Protein AF-A0A834FJD5-F1 (afdb_monomer)

InterPro domains:
  IPR000542 Acyltransferase ChoActase/COT/CPT [PTHR22589] (1-197)
  IPR023213 Chloramphenicol acetyltransferase-like domain superfamily [G3DSA:3.30.559.10] (1-201)
  IPR039551 Choline/Carnitine o-acyltransferase, domain 1 and 2 [PF00755] (1-155)

Secondary structure (DSSP, 8-state):
--TTSTT----------HHHHHHHHHHH-TT--HHHHHHHHHHHHHHHHHHHHHHHTT--SHHHHHHHHHHHHHTT---HHHHHHHHS--SEEEEEPP-S-TTTS-TTT-GGG---------SSTT-EEEEEEEETTTEEEEEEEE-TT-TTS-SS----EEEEEETTB-----S--HHHHHHHHHHHHHHHHHHHHHTTTTTS--------------

Organism: Oryzias melastigma (NCBI:txid30732)

Foldseek 3Di:
DQVVDDVDDFADQDLPDPLVVVLVVLLVDPPRDLVNNLVSVVVSVVVSVVSVVCRNNVNGCPVVLVVVVVVCVVVVHDDPVSVVVVVDACQEAEDEDEDPCLVVDDCVVCVVVDDLDDWDEGPDLNHKTWYWYDHPPFWIKIWIYHDCPHPNQFPDDDDTDTWIDGNPDGDDDDDHGSSVVVVVVVVVVVVSNVVSVVVVVVVPPPPPPPPPDDDDDD

Sequence (218 aa):
MTRMFRDGRTETVRSCTSEAVAFVRAMEDVSATNAQRLSLFQKAAEKHQNMYRLAMTGSGIDRHLFCLYIVSKYLSADSPFLNKVLSEPWRLSTSQTPQQQLNLVDINKFPKYVGAGGGFGPVADDGYGVSYIIVGENLITFHISSKFSSPNTVRVQTTLHFQTLFFNYLSTLCDLQDSYRFGQNIQKAMIDIQTLFRLDQDKKTPEYLHLQNGKKHI

pLDDT: mean 79.41, std 22.39, range [27.88, 98.69]

Nearest PDB structures (foldseek):
  1xmd-assembly1_A  TM=8.559E-01  e=2.658E-07  Mus musculus
  1xl8-assembly1_A  TM=8.615E-01  e=2.502E-07  Mus musculus
  1xmd-assembly2_B  TM=8.737E-01  e=4.053E-07  Mus musculus
  1xmc-assembly2_B  TM=8.615E-01  e=1.437E-06  Mus musculus
  1xl7-assembly2_B  TM=8.602E-01  e=1.353E-06  Mus musculus

Mean predicted aligned error: 10.52 Å

Radius of gyration: 22.16 Å; Cα contacts (8 Å, |Δi|>4): 275; chains: 1; bounding box: 48×43×83 Å

Structure (mmCIF, N/CA/C/O backbone):
data_AF-A0A834FJD5-F1
#
_entry.id   AF-A0A834FJD5-F1
#
loop_
_atom_site.group_PDB
_atom_site.id
_atom_site.type_symbol
_atom_site.label_atom_id
_atom_site.label_alt_id
_atom_site.label_comp_id
_atom_site.label_asym_id
_atom_site.label_entity_id
_atom_site.label_seq_id
_atom_site.pdbx_PDB_ins_code
_atom_site.Cartn_x
_atom_site.Cartn_y
_atom_site.Cartn_z
_atom_site.occupancy
_atom_site.B_iso_or_equiv
_atom_site.auth_seq_id
_atom_site.auth_comp_id
_atom_site.auth_asym_id
_atom_site.auth_atom_id
_atom_site.pdbx_PDB_model_num
ATOM 1 N N . MET A 1 1 ? 5.019 -10.932 1.102 1.00 87.12 1 MET A N 1
ATOM 2 C CA . MET A 1 1 ? 6.334 -11.555 0.791 1.00 87.12 1 MET A CA 1
ATOM 3 C C . MET A 1 1 ? 6.127 -12.641 -0.254 1.00 87.12 1 MET A C 1
ATOM 5 O O . MET A 1 1 ? 5.092 -13.285 -0.200 1.00 87.12 1 MET A O 1
ATOM 9 N N . THR A 1 2 ? 7.084 -12.878 -1.154 1.00 94.75 2 THR A N 1
ATOM 10 C CA . THR A 1 2 ? 6.987 -13.903 -2.221 1.00 94.75 2 THR A CA 1
ATOM 11 C C . THR A 1 2 ? 7.763 -15.185 -1.892 1.00 94.75 2 THR A C 1
ATOM 13 O O . THR A 1 2 ? 8.212 -15.902 -2.777 1.00 94.75 2 THR A O 1
ATOM 16 N N . ARG A 1 3 ? 7.918 -15.510 -0.601 1.00 93.19 3 ARG A N 1
ATOM 17 C CA . ARG A 1 3 ? 8.730 -16.646 -0.114 1.00 93.19 3 ARG A CA 1
ATOM 18 C C . ARG A 1 3 ? 8.174 -18.041 -0.449 1.00 93.19 3 ARG A C 1
ATOM 20 O O . ARG A 1 3 ? 8.790 -19.028 -0.070 1.00 93.19 3 ARG A O 1
ATOM 27 N N . MET A 1 4 ? 7.035 -18.127 -1.140 1.00 93.44 4 MET A N 1
ATOM 28 C CA . MET A 1 4 ? 6.552 -19.381 -1.737 1.00 93.44 4 MET A CA 1
ATOM 29 C C . MET A 1 4 ? 7.386 -19.802 -2.955 1.00 93.44 4 MET A C 1
ATOM 31 O O . MET A 1 4 ? 7.366 -20.968 -3.335 1.00 93.44 4 MET A O 1
ATOM 35 N N . PHE A 1 5 ? 8.140 -18.873 -3.548 1.00 96.62 5 PHE A N 1
ATOM 36 C CA . PHE A 1 5 ? 9.056 -19.141 -4.650 1.00 96.62 5 PHE A CA 1
ATOM 37 C C . PHE A 1 5 ? 10.494 -19.261 -4.145 1.00 96.62 5 PHE A C 1
ATOM 39 O O . PHE A 1 5 ? 10.889 -18.584 -3.189 1.00 96.62 5 PHE A O 1
ATOM 46 N N . ARG A 1 6 ? 11.296 -20.092 -4.822 1.00 97.06 6 ARG A N 1
ATOM 47 C CA . ARG A 1 6 ? 12.742 -20.185 -4.587 1.00 97.06 6 ARG A CA 1
ATOM 48 C C . ARG A 1 6 ? 13.374 -18.801 -4.760 1.00 97.06 6 ARG A C 1
ATOM 50 O O . ARG A 1 6 ? 13.096 -18.119 -5.740 1.00 97.06 6 ARG A O 1
ATOM 57 N N . ASP A 1 7 ? 14.168 -18.386 -3.776 1.00 95.88 7 ASP A N 1
ATOM 58 C CA . ASP A 1 7 ? 14.820 -17.068 -3.707 1.00 95.88 7 ASP A CA 1
ATOM 59 C C . ASP A 1 7 ? 13.854 -15.861 -3.739 1.00 95.88 7 ASP A C 1
ATOM 61 O O . ASP A 1 7 ? 14.262 -14.708 -3.902 1.00 95.88 7 ASP A O 1
ATOM 65 N N . GLY A 1 8 ? 12.557 -16.101 -3.511 1.00 95.50 8 GLY A N 1
ATOM 66 C CA . GLY A 1 8 ? 11.528 -15.072 -3.479 1.00 95.50 8 GLY A CA 1
ATOM 67 C C . GLY A 1 8 ? 11.728 -14.074 -2.336 1.00 95.50 8 GLY A C 1
ATOM 68 O O . GLY A 1 8 ? 11.883 -14.440 -1.168 1.00 95.50 8 GLY A O 1
ATOM 69 N N . ARG A 1 9 ? 11.692 -12.780 -2.672 1.00 95.62 9 ARG A N 1
ATOM 70 C CA . ARG A 1 9 ? 11.807 -11.661 -1.725 1.00 95.62 9 ARG A CA 1
ATOM 71 C C . ARG A 1 9 ? 10.452 -10.976 -1.533 1.00 95.62 9 ARG A C 1
ATOM 73 O O . ARG A 1 9 ? 9.654 -11.367 -0.674 1.00 95.62 9 ARG A O 1
ATOM 80 N N . THR A 1 10 ? 10.189 -9.931 -2.311 1.00 96.12 10 THR A N 1
ATOM 81 C CA . THR A 1 10 ? 9.030 -9.051 -2.138 1.00 96.12 10 THR A CA 1
ATOM 82 C C . THR A 1 10 ? 8.366 -8.718 -3.467 1.00 96.12 10 THR A C 1
ATOM 84 O O . THR A 1 10 ? 9.014 -8.692 -4.510 1.00 96.12 10 THR A O 1
ATOM 87 N N . GLU A 1 11 ? 7.077 -8.412 -3.382 1.00 97.56 11 GLU A N 1
ATOM 88 C CA . GLU A 1 11 ? 6.263 -7.769 -4.412 1.00 97.56 11 GLU A CA 1
ATOM 89 C C . GLU A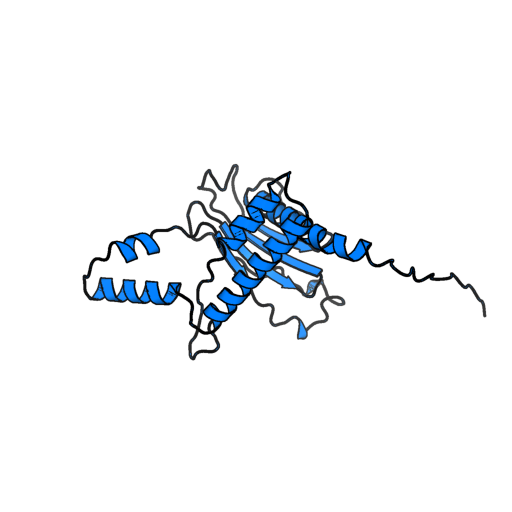 1 11 ? 5.554 -6.575 -3.749 1.00 97.56 11 GLU A C 1
ATOM 91 O O . GLU A 1 11 ? 5.407 -6.553 -2.521 1.00 97.56 11 GLU A O 1
ATOM 96 N N . THR A 1 12 ? 5.172 -5.568 -4.529 1.00 96.69 12 THR A N 1
ATOM 97 C CA . THR A 1 12 ? 4.464 -4.376 -4.062 1.00 96.69 12 THR A CA 1
ATOM 98 C C . THR A 1 12 ? 2.957 -4.619 -4.021 1.00 96.69 12 THR A C 1
ATOM 100 O O . THR A 1 12 ? 2.370 -5.175 -4.946 1.00 96.69 12 THR A O 1
ATOM 103 N N . VAL A 1 13 ? 2.313 -4.141 -2.956 1.00 97.25 13 VAL A N 1
ATOM 104 C CA . VAL A 1 13 ? 0.852 -4.028 -2.868 1.00 97.25 13 VAL A CA 1
ATOM 105 C C . VAL A 1 13 ? 0.500 -2.546 -2.898 1.00 97.25 13 VAL A C 1
ATOM 107 O O . VAL A 1 13 ? 0.914 -1.785 -2.026 1.00 97.25 13 VAL A O 1
ATOM 110 N N . ARG A 1 14 ? -0.259 -2.119 -3.911 1.00 95.94 14 ARG A N 1
ATOM 111 C CA . ARG A 1 14 ? -0.682 -0.722 -4.074 1.00 95.94 14 ARG A CA 1
ATOM 112 C C . ARG A 1 14 ? -1.959 -0.465 -3.273 1.00 95.94 14 ARG A C 1
ATOM 114 O O . ARG A 1 14 ? -3.060 -0.642 -3.779 1.00 95.94 14 ARG A O 1
ATOM 121 N N . SER A 1 15 ? -1.810 -0.064 -2.011 1.00 95.88 15 SER A N 1
ATOM 122 C CA . SER A 1 15 ? -2.930 0.084 -1.064 1.00 95.88 15 SER A CA 1
ATOM 123 C C . SER A 1 15 ? -3.961 1.155 -1.442 1.00 95.88 15 SER A C 1
ATOM 125 O O . SER A 1 15 ? -5.105 1.067 -1.007 1.00 95.88 15 SER A O 1
ATOM 127 N N . CYS A 1 16 ? -3.579 2.158 -2.238 1.00 95.94 16 CYS A N 1
ATOM 128 C CA . CYS A 1 16 ? -4.478 3.223 -2.687 1.00 95.94 16 CYS A CA 1
ATOM 129 C C . CYS A 1 16 ? -5.321 2.751 -3.884 1.00 95.94 16 CYS A C 1
ATOM 131 O O . CYS A 1 16 ? -4.974 2.994 -5.039 1.00 95.94 16 CYS A O 1
ATOM 133 N N . THR A 1 17 ? -6.404 2.025 -3.606 1.00 97.94 17 THR A N 1
ATOM 134 C CA . THR A 1 17 ? -7.363 1.563 -4.621 1.00 97.94 17 THR A CA 1
ATOM 135 C C . THR A 1 17 ? -8.586 2.468 -4.706 1.00 97.94 17 THR A C 1
ATOM 137 O O . THR A 1 17 ? -8.870 3.244 -3.795 1.00 97.94 17 THR A O 1
ATOM 140 N N . SER A 1 18 ? -9.367 2.320 -5.777 1.00 98.50 18 SER A N 1
ATOM 141 C CA . SER A 1 18 ? -10.690 2.942 -5.911 1.00 98.50 18 SER A CA 1
ATOM 142 C C . SER A 1 18 ? -11.607 2.654 -4.719 1.00 98.50 18 SER A C 1
ATOM 144 O O . SER A 1 18 ? -12.317 3.541 -4.258 1.00 98.50 18 SER A O 1
ATOM 146 N N . GLU A 1 19 ? -11.569 1.431 -4.197 1.00 98.69 19 GLU A N 1
ATOM 147 C CA . GLU A 1 19 ? -12.369 0.974 -3.065 1.00 98.69 19 GLU A CA 1
ATOM 148 C C . GLU A 1 19 ? -11.912 1.646 -1.764 1.00 98.69 19 GLU A C 1
ATOM 150 O O . GLU A 1 19 ? -12.747 2.130 -1.003 1.00 98.69 19 GLU A O 1
ATOM 155 N N . ALA A 1 20 ? -10.595 1.754 -1.542 1.00 98.00 20 ALA A N 1
ATOM 156 C CA . ALA A 1 20 ? -10.044 2.488 -0.405 1.00 98.00 20 ALA A CA 1
ATOM 157 C C . ALA A 1 20 ? -10.414 3.980 -0.467 1.00 98.00 20 ALA A C 1
ATOM 159 O O . ALA A 1 20 ? -10.845 4.548 0.533 1.00 98.00 20 ALA A O 1
ATOM 160 N N . VAL A 1 21 ? -10.321 4.603 -1.647 1.00 98.12 21 VAL A N 1
ATOM 161 C CA . VAL A 1 21 ? -10.718 6.006 -1.853 1.00 98.12 21 VAL A CA 1
ATOM 162 C C . VAL A 1 21 ? -12.216 6.204 -1.615 1.00 98.12 21 VAL A C 1
ATOM 164 O O . VAL A 1 21 ? -12.603 7.173 -0.968 1.00 98.12 21 VAL A O 1
ATOM 167 N N . ALA A 1 22 ? -13.065 5.297 -2.105 1.00 98.44 22 ALA A N 1
ATOM 168 C CA . ALA A 1 22 ? -14.507 5.362 -1.881 1.00 98.44 22 ALA A CA 1
ATOM 169 C C . ALA A 1 22 ? -14.856 5.267 -0.388 1.00 98.44 22 ALA A C 1
ATOM 171 O O . ALA A 1 22 ? -15.679 6.042 0.096 1.00 98.44 22 ALA A O 1
ATOM 172 N N . PHE A 1 23 ? -14.196 4.368 0.346 1.00 98.38 23 PHE A N 1
ATOM 173 C CA . PHE A 1 23 ? -14.342 4.266 1.796 1.00 98.38 23 PHE A CA 1
ATOM 174 C C . PHE A 1 23 ? -13.919 5.557 2.511 1.00 98.38 23 PHE A C 1
ATOM 176 O O . PHE A 1 23 ? -14.707 6.102 3.281 1.00 98.38 23 PHE A O 1
ATOM 183 N N . VAL A 1 24 ? -12.722 6.083 2.227 1.00 96.56 24 VAL A N 1
ATOM 184 C CA . VAL A 1 24 ? -12.221 7.313 2.869 1.00 96.56 24 VAL A CA 1
ATOM 185 C C . VAL A 1 24 ? -13.152 8.496 2.598 1.00 96.56 24 VAL A C 1
ATOM 187 O O . VAL A 1 24 ? -13.516 9.207 3.528 1.00 96.56 24 VAL A O 1
ATOM 190 N N . ARG A 1 25 ? -13.630 8.659 1.359 1.00 97.19 25 ARG A N 1
ATOM 191 C CA . ARG A 1 25 ? -14.598 9.716 1.020 1.00 97.19 25 ARG A CA 1
ATOM 192 C C . ARG A 1 25 ? -15.909 9.581 1.796 1.00 97.19 25 ARG A C 1
ATOM 194 O O . ARG A 1 25 ? -16.444 10.582 2.249 1.00 97.19 25 ARG A O 1
ATOM 201 N N . ALA A 1 26 ? -16.411 8.361 1.992 1.00 97.56 26 ALA A N 1
ATOM 202 C CA . ALA A 1 26 ? -17.620 8.135 2.784 1.00 97.56 26 ALA A CA 1
ATOM 203 C C . ALA A 1 26 ? -17.422 8.398 4.288 1.00 97.56 26 ALA A C 1
ATOM 205 O O . ALA A 1 26 ? -18.382 8.726 4.985 1.00 97.56 26 ALA A O 1
ATOM 206 N N . MET A 1 27 ? -16.198 8.261 4.806 1.00 94.44 27 MET A N 1
ATOM 207 C CA . MET A 1 27 ? -15.874 8.649 6.184 1.00 94.44 27 MET A CA 1
ATOM 208 C C . MET A 1 27 ? -15.898 10.171 6.379 1.00 94.44 27 MET A C 1
ATOM 210 O O . MET A 1 27 ? -16.232 10.631 7.467 1.00 94.44 27 MET A O 1
ATOM 214 N N . GLU A 1 28 ? -15.582 10.942 5.336 1.00 93.62 28 GLU A N 1
ATOM 215 C CA . GLU A 1 28 ? -15.620 12.414 5.352 1.00 93.62 28 GLU A CA 1
ATOM 216 C C . GLU A 1 28 ? -17.006 12.990 5.012 1.00 93.62 28 GLU A C 1
ATOM 218 O O . GLU A 1 28 ? -17.308 14.135 5.347 1.00 93.62 28 GLU A O 1
ATOM 223 N N . ASP A 1 29 ? -17.867 12.202 4.369 1.00 95.06 29 ASP A N 1
ATOM 224 C CA . ASP A 1 29 ? -19.221 12.605 4.004 1.00 95.06 29 ASP A CA 1
ATOM 225 C C . ASP A 1 29 ? -20.162 12.569 5.217 1.00 95.06 29 ASP A C 1
ATOM 227 O O . ASP A 1 29 ? -20.486 11.507 5.756 1.00 95.06 29 ASP A O 1
ATOM 231 N N . VAL A 1 30 ? -20.644 13.745 5.627 1.00 94.88 30 VAL A N 1
ATOM 232 C CA . VAL A 1 30 ? -21.599 13.913 6.735 1.00 94.88 30 VAL A CA 1
ATOM 233 C C . VAL A 1 30 ? -22.963 13.274 6.464 1.00 94.88 30 VAL A C 1
ATOM 235 O O . VAL A 1 30 ? -23.680 12.962 7.412 1.00 94.88 30 VAL A O 1
ATOM 238 N N . SER A 1 31 ? -23.323 13.065 5.196 1.00 96.69 31 SER A N 1
ATOM 239 C CA . SER A 1 31 ? -24.584 12.439 4.790 1.00 96.69 31 SER A CA 1
ATOM 240 C C . SER A 1 31 ? -24.511 10.908 4.742 1.00 96.69 31 SER A C 1
ATOM 242 O O . SER A 1 31 ? -25.547 10.240 4.742 1.00 96.69 31 SER A O 1
ATOM 244 N N . ALA A 1 32 ? -23.302 10.336 4.744 1.00 96.06 32 ALA A N 1
ATOM 245 C CA . ALA A 1 32 ? -23.109 8.896 4.699 1.00 96.06 32 ALA A CA 1
ATOM 246 C C . ALA A 1 32 ? -23.466 8.237 6.039 1.00 96.06 32 ALA A C 1
ATOM 248 O O . ALA A 1 32 ? -22.983 8.607 7.111 1.00 96.06 32 ALA A O 1
ATOM 249 N N . THR A 1 33 ? -24.285 7.191 5.971 1.00 95.81 33 THR A N 1
ATOM 250 C CA . THR A 1 33 ? -24.644 6.383 7.142 1.00 95.81 33 THR A CA 1
ATOM 251 C C . THR A 1 33 ? -23.492 5.470 7.566 1.00 95.81 33 THR A C 1
ATOM 253 O O . THR A 1 33 ? -22.679 5.035 6.747 1.00 95.81 33 THR A O 1
ATOM 256 N N . ASN A 1 34 ? -23.457 5.079 8.843 1.00 94.94 34 ASN A N 1
ATOM 257 C CA . ASN A 1 34 ? -22.449 4.128 9.331 1.00 94.94 34 ASN A CA 1
ATOM 258 C C . ASN A 1 34 ? -22.548 2.756 8.645 1.00 94.94 34 ASN A C 1
ATOM 260 O O . ASN A 1 34 ? -21.520 2.133 8.397 1.00 94.94 34 ASN A O 1
ATOM 264 N N . ALA A 1 35 ? -23.750 2.323 8.250 1.00 95.25 35 ALA A N 1
ATOM 265 C CA . ALA A 1 35 ? -23.937 1.098 7.470 1.00 95.25 35 ALA A CA 1
ATOM 266 C C . ALA A 1 35 ? -23.273 1.188 6.082 1.00 95.25 35 ALA A C 1
ATOM 268 O O . ALA A 1 35 ? -22.604 0.250 5.648 1.00 95.25 35 ALA A O 1
ATOM 269 N N . GLN A 1 36 ? -23.401 2.332 5.399 1.00 96.88 36 GLN A N 1
ATOM 270 C CA . GLN A 1 36 ? -22.713 2.572 4.125 1.00 96.88 36 GLN A CA 1
ATOM 271 C C . GLN A 1 36 ? -21.192 2.617 4.307 1.00 96.88 36 GLN A C 1
ATOM 273 O O . GLN A 1 36 ? -20.473 1.964 3.550 1.00 96.88 36 GLN A O 1
ATOM 278 N N . ARG A 1 37 ? -20.699 3.330 5.330 1.00 97.69 37 ARG A N 1
ATOM 279 C CA . ARG A 1 37 ? -19.264 3.396 5.663 1.00 97.69 37 ARG A CA 1
ATOM 280 C C . ARG A 1 37 ? -18.685 2.009 5.939 1.00 97.69 37 ARG A C 1
ATOM 282 O O . ARG A 1 37 ? -17.651 1.665 5.372 1.00 97.69 37 ARG A O 1
ATOM 289 N N . LEU A 1 38 ? -19.378 1.189 6.732 1.00 97.00 38 LEU A N 1
ATOM 290 C CA . LEU A 1 38 ? -18.972 -0.183 7.041 1.00 97.00 38 LEU A CA 1
ATOM 291 C C . LEU A 1 38 ? -18.947 -1.071 5.789 1.00 97.00 38 LEU A C 1
ATOM 293 O O . LEU A 1 38 ? -17.975 -1.790 5.563 1.00 97.00 38 LEU A O 1
ATOM 297 N N . SER A 1 39 ? -19.974 -0.987 4.939 1.00 97.81 39 SER A N 1
ATOM 298 C CA . SER A 1 39 ? -20.015 -1.744 3.682 1.00 97.81 39 SER A CA 1
ATOM 299 C C . SER A 1 39 ? -18.854 -1.376 2.750 1.00 97.81 39 SER A C 1
ATOM 301 O O . SER A 1 39 ? -18.229 -2.247 2.143 1.00 97.81 39 SER A O 1
ATOM 303 N N . LEU A 1 40 ? -18.523 -0.085 2.648 1.00 98.44 40 LEU A N 1
ATOM 304 C CA . LEU A 1 40 ? -17.386 0.380 1.852 1.00 98.44 40 LEU A CA 1
ATOM 305 C C . LEU A 1 40 ? -16.045 -0.037 2.464 1.00 98.44 40 LEU A C 1
ATOM 307 O O . LEU A 1 40 ? -15.148 -0.442 1.723 1.00 98.44 40 LEU A O 1
ATOM 311 N N . PHE A 1 41 ? -15.922 -0.008 3.794 1.00 98.00 41 PHE A N 1
ATOM 312 C CA . PHE A 1 41 ? -14.745 -0.514 4.499 1.00 98.00 41 PHE A CA 1
ATOM 313 C C . PHE A 1 41 ? -14.494 -1.993 4.183 1.00 98.00 41 PHE A C 1
ATOM 315 O O . PHE A 1 41 ? -13.377 -2.360 3.823 1.00 98.00 41 PHE A O 1
ATOM 322 N N . GLN A 1 42 ? -15.531 -2.834 4.256 1.00 97.88 42 GLN A N 1
ATOM 323 C CA . GLN A 1 42 ? -15.432 -4.264 3.943 1.00 97.88 42 GLN A CA 1
ATOM 324 C C . GLN A 1 42 ? -14.940 -4.491 2.509 1.00 97.88 42 GLN A C 1
ATOM 326 O O . GLN A 1 42 ? -13.975 -5.224 2.307 1.00 97.88 42 GLN A O 1
ATOM 331 N N . LYS A 1 43 ? -15.503 -3.776 1.524 1.00 98.56 43 LYS A N 1
ATOM 332 C CA . LYS A 1 43 ? -15.050 -3.845 0.122 1.00 98.56 43 LYS A CA 1
ATOM 333 C C . LYS A 1 43 ? -13.585 -3.431 -0.043 1.00 98.56 43 LYS A C 1
ATOM 335 O O . LYS A 1 43 ? -12.832 -4.086 -0.765 1.00 98.56 43 LYS A O 1
ATOM 340 N N . ALA A 1 44 ? -13.161 -2.357 0.626 1.00 98.56 44 ALA A N 1
ATOM 341 C CA . ALA A 1 44 ? -11.772 -1.906 0.598 1.00 98.56 44 ALA A CA 1
ATOM 342 C C . ALA A 1 44 ? -10.821 -2.945 1.223 1.00 98.56 44 ALA A C 1
ATOM 344 O O . ALA A 1 44 ? -9.773 -3.252 0.646 1.00 98.56 44 ALA A O 1
ATOM 345 N N . ALA A 1 45 ? -11.203 -3.530 2.360 1.00 98.00 45 ALA A N 1
ATOM 346 C CA . ALA A 1 45 ? -10.434 -4.562 3.048 1.00 98.00 45 ALA A CA 1
ATOM 347 C C . ALA A 1 45 ? -10.327 -5.853 2.218 1.00 98.00 45 ALA A C 1
ATOM 349 O O . ALA A 1 45 ? -9.229 -6.389 2.054 1.00 98.00 45 ALA A O 1
ATOM 350 N N . GLU A 1 46 ? -11.430 -6.321 1.632 1.00 98.44 46 GLU A N 1
ATOM 351 C CA . GLU A 1 46 ? -11.461 -7.483 0.736 1.00 98.44 46 GLU A CA 1
ATOM 352 C C . GLU A 1 46 ? -10.558 -7.276 -0.482 1.00 98.44 46 GLU A C 1
ATOM 354 O O . GLU A 1 46 ? -9.745 -8.146 -0.816 1.00 98.44 46 GLU A O 1
ATOM 359 N N . LYS A 1 47 ? -10.632 -6.095 -1.111 1.00 98.50 47 LYS A N 1
ATOM 360 C CA . LYS A 1 47 ? -9.755 -5.730 -2.226 1.00 98.50 47 LYS A CA 1
ATOM 361 C C . LYS A 1 47 ? -8.285 -5.776 -1.816 1.00 98.50 47 LYS A C 1
ATOM 363 O O . LYS A 1 47 ? -7.475 -6.365 -2.535 1.00 98.50 47 LYS A O 1
ATOM 368 N N . HIS A 1 48 ? -7.940 -5.185 -0.672 1.00 98.19 48 HIS A N 1
ATOM 369 C CA . HIS A 1 48 ? -6.572 -5.183 -0.159 1.00 98.19 48 HIS A CA 1
ATOM 370 C C . HIS A 1 48 ? -6.065 -6.606 0.116 1.00 98.19 48 HIS A C 1
ATOM 372 O O . HIS A 1 48 ? -4.978 -6.967 -0.336 1.00 98.19 48 HIS A O 1
ATOM 378 N N . GLN A 1 49 ? -6.869 -7.446 0.777 1.00 97.75 49 GLN A N 1
ATOM 379 C CA . GLN A 1 49 ? -6.518 -8.846 1.024 1.00 97.75 49 GLN A CA 1
ATOM 380 C C . GLN A 1 49 ? -6.325 -9.633 -0.275 1.00 97.75 49 GLN A C 1
ATOM 382 O O . GLN A 1 49 ? -5.379 -10.412 -0.383 1.00 97.75 49 GLN A O 1
ATOM 387 N N . ASN A 1 50 ? -7.192 -9.436 -1.271 1.00 97.88 50 ASN A N 1
ATOM 388 C CA . ASN A 1 50 ? -7.050 -10.098 -2.563 1.00 97.88 50 ASN A CA 1
ATOM 389 C C . ASN A 1 50 ? -5.738 -9.700 -3.257 1.00 97.88 50 ASN A C 1
ATOM 391 O O . ASN A 1 50 ? -4.971 -10.567 -3.668 1.00 97.88 50 ASN A O 1
ATOM 395 N N . MET A 1 51 ? -5.426 -8.401 -3.319 1.00 98.19 51 MET A N 1
ATOM 396 C CA . MET A 1 51 ? -4.154 -7.931 -3.881 1.00 98.19 51 MET A CA 1
ATOM 397 C C . MET A 1 51 ? -2.945 -8.470 -3.116 1.00 98.19 51 MET A C 1
ATOM 399 O O . MET A 1 51 ? -1.947 -8.827 -3.735 1.00 98.19 51 MET A O 1
ATOM 403 N N . TYR A 1 52 ? -3.031 -8.570 -1.788 1.00 95.12 52 TYR A N 1
ATOM 404 C CA . TYR A 1 52 ? -1.975 -9.167 -0.976 1.00 95.12 52 TYR A CA 1
ATOM 405 C C . TYR A 1 52 ? -1.749 -10.640 -1.345 1.00 95.12 52 TYR A C 1
ATOM 407 O O . TYR A 1 52 ? -0.606 -11.044 -1.556 1.00 95.12 52 TYR A O 1
ATOM 415 N N . ARG A 1 53 ? -2.822 -11.434 -1.495 1.00 96.31 53 ARG A N 1
ATOM 416 C CA . ARG A 1 53 ? -2.741 -12.837 -1.945 1.00 96.31 53 ARG A CA 1
ATOM 417 C C . ARG A 1 53 ? -2.109 -12.945 -3.333 1.00 96.31 53 ARG A C 1
ATOM 419 O O . ARG A 1 53 ? -1.153 -13.700 -3.482 1.00 96.31 53 ARG A O 1
ATOM 426 N N . LEU A 1 54 ? -2.567 -12.137 -4.292 1.00 97.56 54 LEU A N 1
ATOM 427 C CA . LEU A 1 54 ? -1.999 -12.081 -5.644 1.00 97.56 54 LEU A CA 1
ATOM 428 C C . LEU A 1 54 ? -0.506 -11.725 -5.624 1.00 97.56 54 LEU A C 1
ATOM 430 O O . LEU A 1 54 ? 0.298 -12.380 -6.281 1.00 97.56 54 LEU A O 1
ATOM 434 N N . ALA A 1 55 ? -0.105 -10.731 -4.831 1.00 97.06 55 ALA A N 1
ATOM 435 C CA . ALA A 1 55 ? 1.296 -10.353 -4.689 1.00 97.06 55 ALA A CA 1
ATOM 436 C C . ALA A 1 55 ? 2.138 -11.487 -4.081 1.00 97.06 55 ALA A C 1
ATOM 438 O O . ALA A 1 55 ? 3.247 -11.741 -4.544 1.00 97.06 55 ALA A O 1
ATOM 439 N N . MET A 1 56 ? 1.624 -12.204 -3.074 1.00 95.44 56 MET A N 1
ATOM 440 C CA . MET A 1 56 ? 2.321 -13.354 -2.485 1.00 95.44 56 MET A CA 1
ATOM 441 C C . MET A 1 56 ? 2.524 -14.498 -3.483 1.00 95.44 56 MET A C 1
ATOM 443 O O . MET A 1 56 ? 3.572 -15.142 -3.446 1.00 95.44 56 ME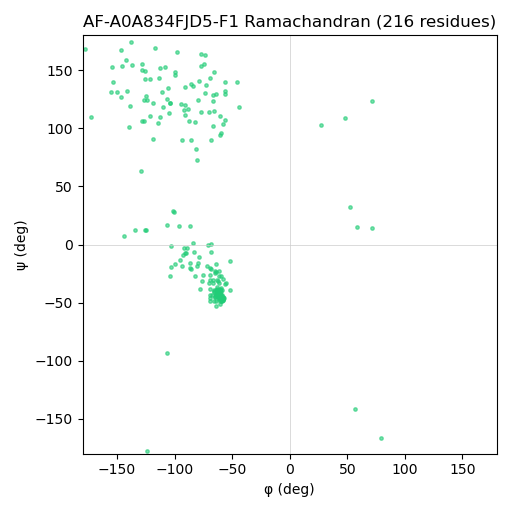T A O 1
ATOM 447 N N . THR A 1 57 ? 1.556 -14.735 -4.373 1.00 96.75 57 THR A N 1
ATOM 448 C CA . THR A 1 57 ? 1.609 -15.766 -5.424 1.00 96.75 57 THR A CA 1
ATOM 449 C C . THR A 1 57 ? 2.288 -15.286 -6.709 1.00 96.75 57 THR A C 1
ATOM 451 O O . THR A 1 57 ? 2.147 -15.926 -7.745 1.00 96.75 57 THR A O 1
ATOM 454 N N . GLY A 1 58 ? 3.032 -14.174 -6.668 1.00 96.06 58 GLY A N 1
ATOM 455 C CA . GLY A 1 58 ? 3.803 -13.687 -7.818 1.00 96.06 58 GLY A CA 1
ATOM 456 C C . GLY A 1 58 ? 2.946 -13.109 -8.948 1.00 96.06 58 GLY A C 1
ATOM 457 O O . GLY A 1 58 ? 3.440 -12.908 -10.049 1.00 96.06 58 GLY A O 1
ATOM 458 N N . SER A 1 59 ? 1.670 -12.831 -8.684 1.00 97.31 59 SER A N 1
ATOM 459 C CA . SER A 1 59 ? 0.718 -12.218 -9.619 1.00 97.31 59 SER A CA 1
ATOM 460 C C . SER A 1 59 ? 0.595 -10.700 -9.420 1.00 97.31 59 SER A C 1
ATOM 462 O O . SER A 1 59 ? -0.375 -10.089 -9.868 1.00 97.31 59 SER A O 1
ATOM 464 N N . GLY A 1 60 ? 1.546 -10.085 -8.710 1.00 96.25 60 GLY A N 1
ATOM 465 C CA . GLY A 1 60 ? 1.678 -8.632 -8.650 1.00 96.25 60 GLY A CA 1
ATOM 466 C C . GLY A 1 60 ? 2.315 -8.068 -9.920 1.00 96.25 60 GLY A C 1
ATOM 467 O O . GLY A 1 60 ? 2.886 -8.793 -10.732 1.00 96.25 60 GLY A O 1
ATOM 468 N N . ILE A 1 61 ? 2.172 -6.758 -10.114 1.00 96.19 61 ILE A N 1
ATOM 469 C CA . ILE A 1 61 ? 2.548 -6.099 -11.371 1.00 96.19 61 ILE A CA 1
ATOM 470 C C . ILE A 1 61 ? 3.863 -5.321 -11.275 1.00 96.19 61 ILE A C 1
ATOM 472 O O . ILE A 1 61 ? 4.559 -5.162 -12.274 1.00 96.19 61 ILE A O 1
ATOM 476 N N . ASP A 1 62 ? 4.236 -4.839 -10.089 1.00 96.69 62 ASP A N 1
ATOM 477 C CA . ASP A 1 62 ? 5.342 -3.895 -9.934 1.00 96.69 62 ASP A CA 1
ATOM 478 C C . ASP A 1 62 ? 6.708 -4.517 -10.256 1.00 96.69 62 ASP A C 1
ATOM 480 O O . ASP A 1 62 ? 7.497 -3.899 -10.973 1.00 96.69 62 ASP A O 1
ATOM 484 N N . ARG A 1 63 ? 7.002 -5.748 -9.801 1.00 97.25 63 ARG A N 1
ATOM 485 C CA . ARG A 1 63 ? 8.257 -6.421 -10.200 1.00 97.25 63 ARG A CA 1
ATOM 486 C C . ARG A 1 63 ? 8.284 -6.773 -11.684 1.00 97.25 63 ARG A C 1
ATOM 488 O O . ARG A 1 63 ? 9.348 -6.702 -12.295 1.00 97.25 63 ARG A O 1
ATOM 495 N N . HIS A 1 64 ? 7.134 -7.093 -12.275 1.00 97.44 64 HIS A N 1
ATOM 496 C CA . HIS A 1 64 ? 7.032 -7.357 -13.708 1.00 97.44 64 HIS A CA 1
ATOM 497 C C . HIS A 1 64 ? 7.336 -6.088 -14.524 1.00 97.44 64 HIS A C 1
ATOM 499 O O . HIS A 1 64 ? 8.199 -6.113 -15.399 1.00 97.44 64 HIS A O 1
ATOM 505 N N . LEU A 1 65 ? 6.722 -4.951 -14.186 1.00 97.44 65 LEU A N 1
ATOM 506 C CA . LEU A 1 65 ? 7.001 -3.664 -14.836 1.00 97.44 65 LEU A CA 1
ATOM 507 C C . LEU A 1 65 ? 8.464 -3.237 -14.679 1.00 97.44 65 LEU A C 1
ATOM 509 O O . LEU A 1 65 ? 9.069 -2.743 -15.630 1.00 97.44 65 LEU A O 1
ATOM 513 N N . PHE A 1 66 ? 9.055 -3.466 -13.505 1.00 96.44 66 PHE A N 1
ATOM 514 C CA . PHE A 1 66 ? 10.472 -3.193 -13.280 1.00 96.44 66 PHE A CA 1
ATOM 515 C C . PHE A 1 66 ? 11.384 -4.068 -14.154 1.00 96.44 66 PHE A C 1
ATOM 517 O O . PHE A 1 66 ? 12.365 -3.574 -14.707 1.00 96.44 66 PHE A O 1
ATOM 524 N N . CYS A 1 67 ? 11.043 -5.347 -14.341 1.00 97.25 67 CYS A N 1
ATOM 525 C CA . CYS A 1 67 ? 11.759 -6.228 -15.263 1.00 97.25 67 CYS A CA 1
ATOM 526 C C . CYS A 1 67 ? 11.690 -5.707 -16.708 1.00 97.25 67 CYS A C 1
ATOM 528 O O . CYS A 1 67 ? 12.728 -5.592 -17.359 1.00 97.25 67 CYS A O 1
ATOM 530 N N . LEU A 1 68 ? 10.502 -5.306 -17.179 1.00 97.88 68 LEU A N 1
ATOM 531 C CA . LEU A 1 68 ? 10.334 -4.716 -18.513 1.00 97.88 68 LEU A CA 1
ATOM 532 C C . LEU A 1 68 ? 11.177 -3.449 -18.692 1.00 97.88 68 LEU A C 1
ATOM 534 O O . LEU A 1 68 ? 11.775 -3.260 -19.746 1.00 97.88 68 LEU A O 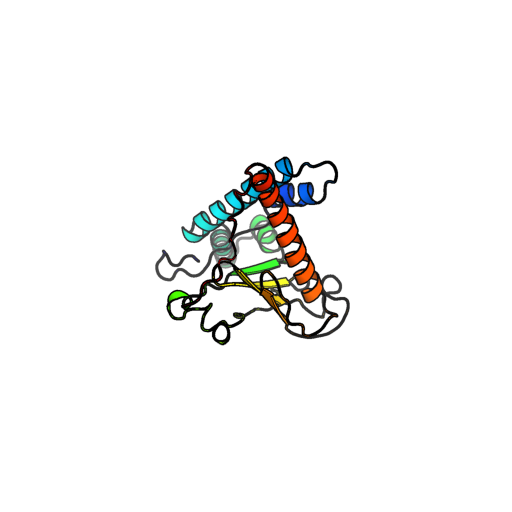1
ATOM 538 N N . TYR A 1 69 ? 11.277 -2.614 -17.657 1.00 96.62 69 TYR A N 1
ATOM 539 C CA . TYR A 1 69 ? 12.145 -1.438 -17.665 1.00 96.62 69 TYR A CA 1
ATOM 540 C C . TYR A 1 69 ? 13.632 -1.790 -17.765 1.00 96.62 69 TYR A C 1
ATOM 542 O O . TYR A 1 69 ? 14.344 -1.193 -18.568 1.00 96.62 69 TYR A O 1
ATOM 550 N N . ILE A 1 70 ? 14.116 -2.778 -17.007 1.00 96.81 70 ILE A N 1
ATOM 551 C CA . ILE A 1 70 ? 15.513 -3.228 -17.119 1.00 96.81 70 ILE A CA 1
ATOM 552 C C . ILE A 1 70 ? 15.802 -3.727 -18.539 1.00 96.81 70 ILE A C 1
ATOM 554 O O . ILE A 1 70 ? 16.807 -3.341 -19.137 1.00 96.81 70 ILE A O 1
ATOM 558 N N . VAL A 1 71 ? 14.908 -4.548 -19.096 1.00 97.56 71 VAL A N 1
ATOM 559 C CA . VAL A 1 71 ? 15.045 -5.072 -20.462 1.00 97.56 71 VAL A CA 1
ATOM 560 C C . VAL A 1 71 ? 15.015 -3.939 -21.488 1.00 97.56 71 VAL A C 1
ATOM 562 O O . VAL A 1 71 ? 15.836 -3.932 -22.402 1.00 97.56 71 VAL A O 1
ATOM 565 N N . SER A 1 72 ? 14.135 -2.944 -21.329 1.00 97.06 72 SER A N 1
ATOM 566 C CA . SER A 1 72 ? 14.072 -1.807 -22.252 1.00 97.06 72 SER A CA 1
ATOM 567 C C . SER A 1 72 ? 15.363 -0.986 -22.227 1.00 97.06 72 SER A C 1
ATOM 569 O O . SER A 1 72 ? 15.849 -0.591 -23.283 1.00 97.06 72 SER A O 1
ATOM 571 N N . LYS A 1 73 ? 15.979 -0.791 -21.050 1.00 95.50 73 LYS A N 1
ATOM 572 C CA . LYS A 1 73 ? 17.292 -0.137 -20.938 1.00 95.50 73 LYS A CA 1
ATOM 573 C C . LYS A 1 73 ? 18.408 -0.959 -21.576 1.00 95.50 73 LYS A C 1
ATOM 575 O O . LYS A 1 73 ? 19.247 -0.379 -22.254 1.00 95.50 73 LYS A O 1
ATOM 580 N N . TYR A 1 74 ? 18.399 -2.281 -21.411 1.00 97.25 74 TYR A N 1
ATOM 581 C CA . TYR A 1 74 ? 19.379 -3.166 -22.047 1.00 97.25 74 TYR A CA 1
ATOM 582 C C . TYR A 1 74 ? 19.289 -3.135 -23.581 1.00 97.25 74 TYR A C 1
ATOM 584 O O . TYR A 1 74 ? 20.308 -3.105 -24.264 1.00 97.25 74 TYR A O 1
ATOM 592 N N . LEU A 1 75 ? 18.070 -3.100 -24.122 1.00 97.69 75 LEU A N 1
ATOM 593 C CA . LEU A 1 75 ? 17.813 -3.059 -25.564 1.00 97.69 75 LEU A CA 1
ATOM 594 C C . LEU A 1 75 ? 17.864 -1.643 -26.160 1.00 97.69 75 LEU A C 1
ATOM 596 O O . LEU A 1 75 ? 17.603 -1.484 -27.350 1.00 97.69 75 LEU A O 1
ATOM 600 N N . SER A 1 76 ? 18.155 -0.615 -25.356 1.00 97.00 76 SER A N 1
ATOM 601 C CA . SER A 1 76 ? 18.058 0.797 -25.760 1.00 97.00 76 SER A CA 1
ATOM 602 C C . SER A 1 76 ? 16.692 1.168 -26.362 1.00 97.00 76 SER A C 1
ATOM 604 O O . SER A 1 76 ? 16.593 2.029 -27.233 1.00 97.00 76 SER A O 1
ATOM 606 N N . ALA A 1 77 ? 15.627 0.515 -25.893 1.00 96.88 77 ALA A N 1
ATOM 607 C CA . ALA A 1 77 ? 14.257 0.778 -26.303 1.00 96.88 77 ALA A CA 1
ATOM 608 C C . ALA A 1 77 ? 13.625 1.825 -25.377 1.00 96.88 77 ALA A C 1
ATOM 610 O O . ALA A 1 77 ? 13.506 1.611 -24.162 1.00 96.88 77 ALA A O 1
ATOM 611 N N . ASP A 1 78 ? 13.198 2.951 -25.949 1.00 95.00 78 ASP A N 1
ATOM 612 C CA . ASP A 1 78 ? 12.431 3.944 -25.204 1.00 95.00 78 ASP A CA 1
ATOM 613 C C . ASP A 1 78 ? 10.963 3.523 -25.075 1.00 95.00 78 ASP A C 1
ATOM 615 O O . ASP A 1 78 ? 10.355 2.975 -25.996 1.00 95.00 78 ASP A O 1
ATOM 619 N N . SER A 1 79 ? 10.391 3.773 -23.902 1.00 96.00 79 SER A N 1
ATOM 620 C CA . SER A 1 79 ? 8.999 3.462 -23.604 1.00 96.00 79 SER A CA 1
ATOM 621 C C . SER A 1 79 ? 8.390 4.596 -22.787 1.00 96.00 79 SER A C 1
ATOM 623 O O . SER A 1 79 ? 8.569 4.643 -21.564 1.00 96.00 79 SER A O 1
ATOM 625 N N . PRO A 1 80 ? 7.605 5.486 -23.425 1.00 95.88 80 PRO A N 1
ATOM 626 C CA . PRO A 1 80 ? 6.881 6.542 -22.722 1.00 95.88 80 PRO A CA 1
ATOM 627 C C . PRO A 1 80 ? 5.982 5.998 -21.604 1.00 95.88 80 PRO A C 1
ATOM 629 O O . PRO A 1 80 ? 5.828 6.630 -20.560 1.00 95.88 80 PRO A O 1
ATOM 632 N N . PHE A 1 81 ? 5.427 4.796 -21.793 1.00 95.69 81 PHE A N 1
ATOM 633 C CA . PHE A 1 81 ? 4.624 4.114 -20.782 1.00 95.69 81 PHE A CA 1
ATOM 634 C C . PHE A 1 81 ? 5.439 3.762 -19.532 1.00 95.69 81 PHE A C 1
ATOM 636 O O . PHE A 1 81 ? 5.038 4.134 -18.429 1.00 95.69 81 PHE A O 1
ATOM 643 N N . LEU A 1 82 ? 6.580 3.078 -19.688 1.00 96.00 82 LEU A N 1
ATOM 644 C CA . LEU A 1 82 ? 7.416 2.683 -18.548 1.00 96.00 82 LEU A CA 1
ATOM 645 C C . LEU A 1 82 ? 8.015 3.906 -17.849 1.00 96.00 82 LEU A C 1
ATOM 647 O O . LEU A 1 82 ? 8.028 3.944 -16.621 1.00 96.00 82 LEU A O 1
AT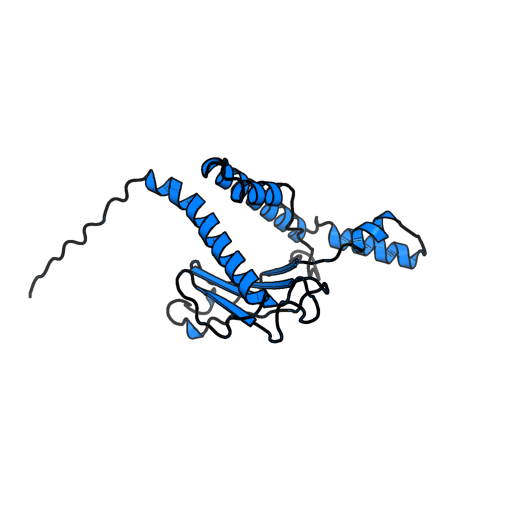OM 651 N N . ASN A 1 83 ? 8.426 4.924 -18.613 1.00 93.12 83 ASN A N 1
ATOM 652 C CA . ASN A 1 83 ? 8.916 6.189 -18.064 1.00 93.12 83 ASN A CA 1
ATOM 653 C C . ASN A 1 83 ? 7.858 6.846 -17.162 1.00 93.12 83 ASN A C 1
ATOM 655 O O . ASN A 1 83 ? 8.176 7.251 -16.049 1.00 93.12 83 ASN A O 1
ATOM 659 N N . LYS A 1 84 ? 6.593 6.887 -17.603 1.00 94.38 84 LYS A N 1
ATOM 660 C CA . LYS A 1 84 ? 5.485 7.459 -16.824 1.00 94.38 84 LYS A CA 1
ATOM 661 C C . LYS A 1 84 ? 5.128 6.623 -15.593 1.00 94.38 84 LYS A C 1
ATOM 663 O O . LYS A 1 84 ? 4.969 7.155 -14.503 1.00 94.38 84 LYS A O 1
ATOM 668 N N . VAL A 1 85 ? 4.963 5.312 -15.752 1.00 92.50 85 VAL A N 1
ATOM 669 C CA . VAL A 1 85 ? 4.510 4.441 -14.653 1.00 92.50 85 VAL A CA 1
ATOM 670 C C . VAL A 1 85 ? 5.541 4.339 -13.528 1.00 92.50 85 VAL A C 1
ATOM 672 O O . VAL A 1 85 ? 5.158 4.175 -12.369 1.00 92.50 85 VAL A O 1
ATOM 675 N N . LEU A 1 86 ? 6.831 4.440 -13.854 1.00 91.19 86 LEU A N 1
ATOM 676 C CA . LEU A 1 86 ? 7.921 4.349 -12.883 1.00 91.19 86 LEU A CA 1
ATOM 677 C C . LEU A 1 86 ? 8.368 5.709 -12.328 1.00 91.19 86 LEU A C 1
ATOM 679 O O . LEU A 1 86 ? 9.135 5.724 -11.368 1.00 91.19 86 LEU A O 1
ATOM 683 N N . SER A 1 87 ? 7.895 6.833 -12.882 1.00 90.00 87 SER A N 1
ATOM 684 C CA . SER A 1 87 ? 8.206 8.171 -12.357 1.00 90.00 87 SER A CA 1
ATOM 685 C C . SER A 1 87 ? 7.369 8.570 -11.141 1.00 90.00 87 SER A C 1
ATOM 687 O O . SER A 1 87 ? 7.707 9.536 -10.462 1.00 90.00 87 SER A O 1
ATOM 689 N N . GLU A 1 88 ? 6.267 7.867 -10.874 1.00 88.56 88 GLU A N 1
ATOM 690 C CA . GLU A 1 88 ? 5.361 8.203 -9.773 1.00 88.56 88 GLU A CA 1
ATOM 691 C C . GLU A 1 88 ? 6.040 7.990 -8.405 1.00 88.56 88 GLU A C 1
ATOM 693 O O . GLU A 1 88 ? 6.491 6.877 -8.104 1.00 88.56 88 GLU A O 1
ATOM 698 N N . PRO A 1 89 ? 6.116 9.024 -7.545 1.00 90.12 89 PRO A N 1
ATOM 699 C CA . PRO A 1 89 ? 6.795 8.917 -6.263 1.00 90.12 89 PRO A CA 1
ATOM 700 C C . PRO A 1 89 ? 5.992 8.081 -5.262 1.00 90.12 89 PRO A C 1
ATOM 702 O O . PRO A 1 89 ? 4.788 8.263 -5.060 1.00 90.12 89 PRO A O 1
ATOM 705 N N . TRP A 1 90 ? 6.692 7.216 -4.531 1.00 92.75 90 TRP A N 1
ATOM 706 C CA . TRP A 1 90 ? 6.127 6.436 -3.429 1.00 92.75 90 TRP A CA 1
ATOM 707 C C . TRP A 1 90 ? 6.037 7.282 -2.152 1.00 92.75 90 TRP A C 1
ATOM 709 O O . TRP A 1 90 ? 6.798 7.097 -1.202 1.00 92.75 90 TRP A O 1
ATOM 719 N N . ARG A 1 91 ? 5.091 8.228 -2.131 1.00 92.31 91 ARG A N 1
ATOM 720 C CA . ARG A 1 91 ? 4.871 9.148 -0.996 1.00 92.31 91 ARG A CA 1
ATOM 721 C C . ARG A 1 91 ? 4.494 8.456 0.308 1.00 92.31 91 ARG A C 1
ATOM 723 O O . ARG A 1 91 ? 4.702 9.016 1.374 1.00 92.31 91 ARG A O 1
ATOM 730 N N . LEU A 1 92 ? 3.950 7.247 0.243 1.00 93.19 92 LEU A N 1
ATOM 731 C CA . LEU A 1 92 ? 3.704 6.423 1.417 1.00 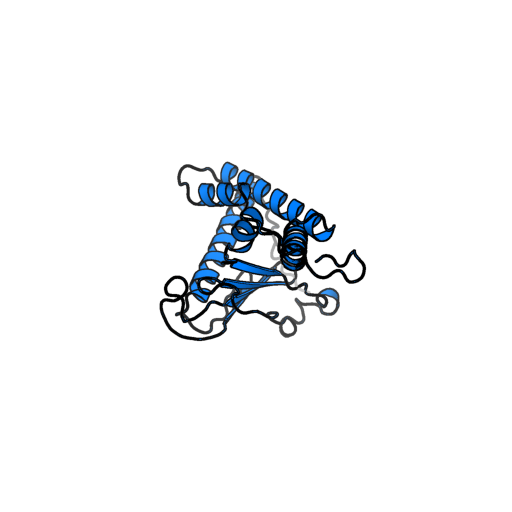93.19 92 LEU A CA 1
ATOM 732 C C . LEU A 1 92 ? 4.307 5.042 1.172 1.00 93.19 92 LEU A C 1
ATOM 734 O O . LEU A 1 92 ? 3.769 4.252 0.398 1.00 93.19 92 LEU A O 1
ATOM 738 N N . SER A 1 93 ? 5.429 4.764 1.831 1.00 95.31 93 SER A N 1
ATOM 739 C CA . SER A 1 93 ? 6.062 3.447 1.821 1.00 95.31 93 SER A CA 1
ATOM 740 C C . SER A 1 93 ? 5.787 2.758 3.143 1.00 95.31 93 SER A C 1
ATOM 742 O O . SER A 1 93 ? 6.113 3.300 4.201 1.00 95.31 93 SER A O 1
ATOM 744 N N . THR A 1 94 ? 5.161 1.581 3.096 1.00 95.38 94 THR A N 1
ATOM 745 C CA . THR A 1 94 ? 4.759 0.863 4.305 1.00 95.38 94 THR A CA 1
ATOM 746 C C . THR A 1 94 ? 5.228 -0.582 4.311 1.00 95.38 94 THR A C 1
ATOM 748 O O . THR A 1 94 ? 5.380 -1.211 3.263 1.00 95.38 94 THR A O 1
ATOM 751 N N . SER A 1 95 ? 5.467 -1.123 5.505 1.00 94.44 95 SER A N 1
ATOM 752 C CA . SER A 1 95 ? 5.746 -2.546 5.677 1.00 94.44 95 SER A CA 1
ATOM 753 C C . SER A 1 95 ? 5.267 -3.032 7.034 1.00 94.44 95 SER A C 1
ATOM 755 O O . SER A 1 95 ? 5.621 -2.472 8.069 1.00 94.44 95 SER A O 1
ATOM 757 N N . GLN A 1 96 ? 4.535 -4.142 7.026 1.00 92.00 96 GLN A N 1
ATOM 758 C CA . GLN A 1 96 ? 4.331 -4.927 8.233 1.00 92.00 96 GLN A CA 1
ATOM 759 C C . GLN A 1 96 ? 5.573 -5.785 8.473 1.00 92.00 96 GLN A C 1
ATOM 761 O O . GLN A 1 96 ? 5.960 -6.571 7.604 1.00 92.00 96 GLN A O 1
ATOM 766 N N . THR A 1 97 ? 6.185 -5.672 9.648 1.00 85.00 97 THR A N 1
ATOM 767 C CA . THR A 1 97 ? 7.244 -6.600 10.053 1.00 85.00 97 THR A CA 1
ATOM 768 C C . THR A 1 97 ? 6.594 -7.793 10.760 1.00 85.00 97 THR A C 1
ATOM 770 O O . THR A 1 97 ? 5.941 -7.608 11.787 1.00 85.00 97 THR A O 1
ATOM 773 N N . PRO A 1 98 ? 6.702 -9.022 10.227 1.00 72.50 98 PRO A N 1
ATOM 774 C CA . PRO A 1 98 ? 6.134 -10.185 10.894 1.00 72.50 98 PRO A CA 1
ATOM 775 C C . PRO A 1 98 ? 6.878 -10.441 12.207 1.00 72.50 98 PRO A C 1
ATOM 777 O O . PRO A 1 98 ? 8.105 -10.539 12.228 1.00 72.50 98 PRO A O 1
ATOM 780 N N . GLN A 1 99 ? 6.132 -10.574 13.301 1.00 73.62 99 GLN A N 1
ATOM 781 C CA . GLN A 1 99 ? 6.688 -10.940 14.597 1.00 73.62 99 GLN A CA 1
ATOM 782 C C . GLN A 1 99 ? 6.718 -12.479 14.681 1.00 73.62 99 GLN A C 1
ATOM 784 O O . GLN A 1 99 ? 5.681 -13.128 14.784 1.00 73.62 99 GLN A O 1
ATOM 789 N N . GLN A 1 100 ? 7.910 -13.072 14.565 1.00 70.19 100 GLN A N 1
ATOM 790 C CA . GLN A 1 100 ? 8.094 -14.535 14.513 1.00 70.19 100 GLN A CA 1
ATOM 791 C C . GLN A 1 100 ? 8.290 -15.202 15.888 1.00 70.19 100 GLN A C 1
ATOM 793 O O . GLN A 1 100 ? 8.340 -16.423 15.983 1.00 70.19 100 GLN A O 1
ATOM 798 N N . GLN A 1 101 ? 8.417 -14.412 16.950 1.00 68.31 101 GLN A N 1
ATOM 799 C CA . GLN A 1 101 ? 8.699 -14.834 18.323 1.00 68.31 101 GLN A CA 1
ATOM 800 C C . GLN A 1 101 ? 7.465 -14.807 19.246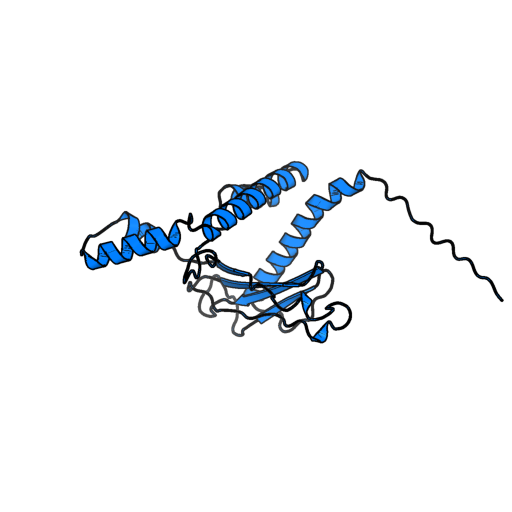 1.00 68.31 101 GLN A C 1
ATOM 802 O O . GLN A 1 101 ? 7.600 -15.190 20.404 1.00 68.31 101 GLN A O 1
ATOM 807 N N . LEU A 1 102 ? 6.274 -14.400 18.778 1.00 65.88 102 LEU A N 1
ATOM 808 C CA . LEU A 1 102 ? 5.062 -14.315 19.618 1.00 65.88 102 LEU A CA 1
ATOM 809 C C . LEU A 1 102 ? 4.690 -15.659 20.259 1.00 65.88 102 LEU A C 1
ATOM 811 O O . LEU A 1 102 ? 4.165 -15.681 21.363 1.00 65.88 102 LEU A O 1
ATOM 815 N N . ASN A 1 103 ? 5.014 -16.778 19.605 1.00 69.62 103 ASN A N 1
ATOM 816 C CA . ASN A 1 103 ? 4.753 -18.121 20.136 1.00 69.62 103 ASN A CA 1
ATOM 817 C C . ASN A 1 103 ? 5.834 -18.618 21.113 1.00 69.62 103 ASN A C 1
ATOM 819 O O . ASN A 1 103 ? 5.692 -19.698 21.677 1.00 69.62 103 ASN A O 1
ATOM 823 N N . LEU A 1 104 ? 6.933 -17.875 21.285 1.00 77.00 104 LEU A N 1
ATOM 824 C CA . LEU A 1 104 ? 8.054 -18.269 22.146 1.00 77.00 104 LEU A CA 1
ATOM 825 C C . LEU A 1 104 ? 7.932 -17.703 23.566 1.00 77.00 104 LEU A C 1
ATOM 827 O O . LEU A 1 104 ? 8.602 -18.189 24.475 1.00 77.00 104 LEU A O 1
ATOM 831 N N . VAL A 1 105 ? 7.112 -16.667 23.760 1.00 78.12 105 VAL A N 1
ATOM 832 C CA . VAL A 1 105 ? 6.972 -15.948 25.029 1.00 78.12 105 VAL A CA 1
ATOM 833 C C . VAL A 1 105 ? 5.508 -15.581 25.244 1.00 78.12 105 VAL A C 1
ATOM 835 O O . VAL A 1 105 ? 4.880 -15.001 24.364 1.00 78.12 105 VAL A O 1
ATOM 838 N N . ASP A 1 106 ? 4.980 -15.852 26.439 1.00 82.25 106 ASP A N 1
ATOM 839 C CA . ASP A 1 106 ? 3.692 -15.299 26.862 1.00 82.25 106 ASP A CA 1
ATOM 840 C C . ASP A 1 106 ? 3.819 -13.778 27.028 1.00 82.25 106 ASP A C 1
ATOM 842 O O . ASP A 1 106 ? 4.364 -13.271 28.014 1.00 82.25 106 ASP A O 1
ATOM 846 N N . ILE A 1 107 ? 3.321 -13.053 26.029 1.00 80.75 107 ILE A N 1
ATOM 847 C CA . ILE A 1 107 ? 3.376 -11.593 25.954 1.00 80.75 107 ILE A CA 1
ATOM 848 C C . ILE A 1 107 ? 2.571 -10.899 27.060 1.00 80.75 107 ILE A C 1
ATOM 850 O O . ILE A 1 107 ? 2.908 -9.775 27.426 1.00 80.75 107 ILE A O 1
ATOM 854 N N . ASN A 1 108 ? 1.551 -11.554 27.626 1.00 80.75 108 ASN A N 1
ATOM 855 C CA . ASN A 1 108 ? 0.757 -10.991 28.720 1.00 80.75 108 ASN A CA 1
ATOM 856 C C . ASN A 1 108 ? 1.516 -11.100 30.043 1.00 80.75 108 ASN A C 1
ATOM 858 O O . ASN A 1 108 ? 1.494 -10.180 30.860 1.00 80.75 108 ASN A O 1
ATOM 862 N N . LYS A 1 109 ? 2.226 -12.216 30.243 1.00 84.44 109 LYS A N 1
ATOM 863 C CA . LYS A 1 109 ? 3.056 -12.438 31.430 1.00 84.44 109 LYS A CA 1
ATOM 864 C C . LYS A 1 109 ? 4.373 -11.664 31.379 1.00 84.44 109 LYS A C 1
ATOM 866 O O . LYS A 1 109 ? 4.886 -11.253 32.420 1.00 84.44 109 LYS A O 1
ATOM 871 N N . PHE A 1 110 ? 4.925 -11.453 30.185 1.00 84.44 110 PHE A N 1
ATOM 872 C CA . PHE A 1 110 ? 6.212 -10.787 29.999 1.00 84.44 110 PHE A CA 1
ATOM 873 C C . PHE A 1 110 ? 6.167 -9.646 28.969 1.00 84.44 110 PHE A C 1
ATOM 875 O O . PHE A 1 110 ? 6.900 -9.673 27.974 1.00 84.44 110 PHE A O 1
ATOM 882 N N . PRO A 1 111 ? 5.391 -8.580 29.230 1.00 78.81 111 PRO A N 1
ATOM 883 C CA . PRO A 1 111 ? 5.200 -7.483 28.278 1.00 78.81 111 PRO A CA 1
ATOM 884 C C . PRO A 1 111 ? 6.504 -6.750 27.928 1.00 78.81 111 PRO A C 1
ATOM 886 O O . PRO A 1 111 ? 6.661 -6.251 26.819 1.00 78.81 111 PRO A O 1
ATOM 889 N N . LYS A 1 112 ? 7.492 -6.747 28.833 1.00 79.25 112 LYS A N 1
ATOM 890 C CA . LYS A 1 112 ? 8.814 -6.131 28.618 1.00 79.25 112 LYS A CA 1
ATOM 891 C C . LYS A 1 112 ? 9.654 -6.772 27.505 1.00 79.25 112 LYS A C 1
ATOM 893 O O . LYS A 1 112 ? 10.637 -6.174 27.084 1.00 79.25 112 LYS A O 1
ATOM 898 N N . TYR A 1 113 ? 9.315 -7.985 27.063 1.00 78.06 113 TYR A N 1
ATOM 899 C CA . TYR A 1 113 ? 10.015 -8.653 25.958 1.00 78.06 113 TYR A CA 1
ATOM 900 C C . TYR A 1 113 ? 9.418 -8.317 24.587 1.00 78.06 113 TYR A C 1
ATOM 902 O O . TYR A 1 113 ? 9.960 -8.729 23.562 1.00 78.06 113 TYR A O 1
ATOM 910 N N . VAL A 1 114 ? 8.333 -7.541 24.550 1.00 75.81 114 VAL A N 1
ATOM 911 C CA . VAL A 1 114 ? 7.755 -7.029 23.311 1.00 75.81 114 VAL A CA 1
ATOM 912 C C . VAL A 1 114 ? 8.526 -5.780 22.884 1.00 75.81 114 VAL A C 1
ATOM 914 O O . VAL A 1 114 ? 8.380 -4.706 23.461 1.00 75.81 114 VAL A O 1
ATOM 917 N N . GLY A 1 115 ? 9.361 -5.920 21.855 1.00 75.38 115 GLY A N 1
ATOM 918 C CA . GLY A 1 115 ? 10.012 -4.781 21.209 1.00 75.38 115 GLY A CA 1
ATOM 919 C C . GLY A 1 115 ? 9.059 -4.024 20.280 1.00 75.38 115 GLY A C 1
ATOM 920 O O . GLY A 1 115 ? 8.152 -4.614 19.701 1.00 75.38 115 GLY A O 1
ATOM 921 N N . ALA A 1 116 ? 9.318 -2.732 20.068 1.00 71.88 116 ALA A N 1
ATOM 922 C CA . ALA A 1 116 ? 8.546 -1.866 19.170 1.00 71.88 116 ALA A CA 1
ATOM 923 C C . ALA A 1 116 ? 8.733 -2.172 17.663 1.00 71.88 116 ALA A C 1
ATOM 925 O O . ALA A 1 116 ? 8.132 -1.524 16.808 1.00 71.88 116 ALA A O 1
ATOM 926 N N . GLY A 1 117 ? 9.565 -3.160 17.326 1.00 78.38 117 GLY A N 1
ATOM 927 C CA . GLY A 1 117 ? 9.956 -3.464 15.952 1.00 78.38 117 GLY A CA 1
ATOM 928 C C . GLY A 1 117 ? 11.047 -2.525 15.433 1.00 78.38 117 GLY A C 1
ATOM 929 O O . GLY A 1 117 ? 11.709 -1.829 16.199 1.00 78.38 117 GLY A O 1
ATOM 930 N N . GLY A 1 118 ? 11.261 -2.550 14.119 1.00 81.06 118 GLY A N 1
ATOM 931 C CA . GLY A 1 118 ? 12.201 -1.678 13.413 1.00 81.06 118 GLY A CA 1
ATOM 932 C C . GLY A 1 118 ? 11.489 -0.771 12.413 1.00 81.06 118 GLY A C 1
ATOM 933 O O . GLY A 1 118 ? 10.311 -0.967 12.108 1.00 81.06 118 GLY A O 1
ATOM 934 N N . GLY A 1 119 ? 12.216 0.207 11.881 1.00 86.06 119 GLY A N 1
ATOM 935 C CA . GLY A 1 119 ? 11.699 1.202 10.948 1.00 86.06 119 GLY A CA 1
ATOM 936 C C . GLY A 1 119 ? 12.647 1.504 9.793 1.00 86.06 119 GLY A C 1
ATOM 937 O O . GLY A 1 119 ? 13.777 1.026 9.754 1.00 86.06 119 GLY A O 1
ATOM 938 N N . PHE A 1 120 ? 12.175 2.309 8.848 1.00 88.88 120 PHE A N 1
ATOM 939 C CA . PHE A 1 120 ? 12.947 2.793 7.703 1.00 88.88 120 PHE A CA 1
ATOM 940 C C . PHE A 1 120 ? 12.571 4.247 7.398 1.00 88.88 120 PHE A C 1
ATOM 942 O O . PHE A 1 120 ? 11.515 4.718 7.826 1.00 88.88 120 PHE A O 1
ATOM 949 N N . GLY A 1 121 ? 13.451 4.966 6.696 1.00 89.06 121 GLY A N 1
ATOM 950 C CA . GLY A 1 121 ? 13.202 6.329 6.213 1.00 89.06 121 GLY A CA 1
ATOM 951 C C . GLY A 1 121 ? 12.229 6.369 5.024 1.00 89.06 121 GLY A C 1
ATOM 952 O O . GLY A 1 121 ? 12.019 5.343 4.375 1.00 89.06 121 GLY A O 1
ATOM 953 N N . PRO A 1 122 ? 11.647 7.533 4.695 1.00 90.69 122 PRO A 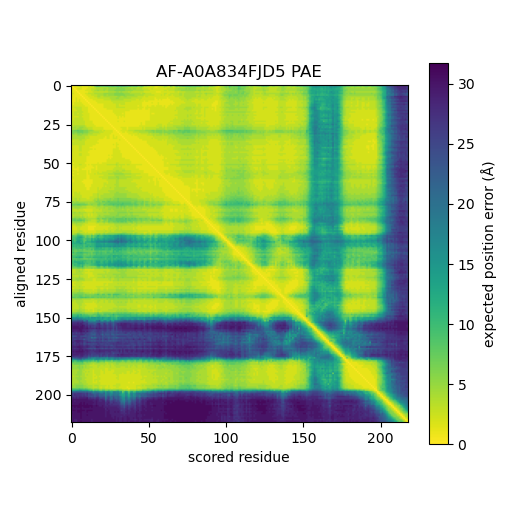N 1
ATOM 954 C CA . PRO A 1 122 ? 10.805 7.680 3.512 1.00 90.69 122 PRO A CA 1
ATOM 955 C C . PRO A 1 122 ? 11.610 7.487 2.219 1.00 90.69 122 PRO A C 1
ATOM 957 O O . PRO A 1 122 ? 12.790 7.836 2.139 1.00 90.69 122 PRO A O 1
ATOM 960 N N . VAL A 1 123 ? 10.949 6.957 1.189 1.00 92.44 123 VAL A N 1
ATOM 961 C CA . VAL A 1 123 ? 11.549 6.699 -0.137 1.00 92.44 123 VAL A CA 1
ATOM 962 C C . VAL A 1 123 ? 11.313 7.833 -1.140 1.00 92.44 123 VAL A C 1
ATOM 964 O O . VAL A 1 123 ? 11.965 7.871 -2.178 1.00 92.44 123 VAL A O 1
ATOM 967 N N . ALA A 1 124 ? 10.404 8.757 -0.825 1.00 91.12 124 ALA A N 1
ATOM 968 C CA . ALA A 1 124 ? 10.186 10.007 -1.546 1.00 91.12 124 ALA A CA 1
ATOM 969 C C . ALA A 1 124 ? 10.603 11.186 -0.656 1.00 91.12 124 ALA A C 1
ATOM 971 O O . ALA A 1 124 ? 10.549 11.087 0.574 1.00 91.12 124 ALA A O 1
ATOM 972 N N . ASP A 1 125 ? 11.031 12.293 -1.265 1.00 89.50 125 ASP A N 1
ATOM 973 C CA . ASP A 1 125 ? 11.421 13.492 -0.514 1.00 89.50 125 ASP A CA 1
ATOM 974 C C . ASP A 1 125 ? 10.249 14.095 0.260 1.00 89.50 125 ASP A C 1
ATOM 976 O O . ASP A 1 125 ? 10.421 14.506 1.404 1.00 89.50 125 ASP A O 1
ATOM 980 N N . ASP A 1 126 ? 9.061 14.072 -0.341 1.00 88.12 126 ASP A N 1
ATOM 981 C CA . ASP A 1 126 ? 7.796 14.575 0.192 1.00 88.12 126 ASP A CA 1
ATOM 982 C C . ASP A 1 126 ? 6.900 13.460 0.762 1.00 88.12 126 ASP A C 1
ATOM 984 O O . ASP A 1 126 ? 5.672 13.559 0.734 1.00 88.12 126 ASP A O 1
ATOM 988 N N . GLY A 1 127 ? 7.507 12.371 1.246 1.00 89.00 127 GLY A N 1
ATOM 989 C CA . GLY A 1 127 ? 6.792 11.176 1.686 1.00 89.00 127 GLY A CA 1
ATOM 990 C C . GLY A 1 127 ? 7.060 10.726 3.121 1.00 89.00 127 GLY A C 1
ATOM 991 O O . GLY A 1 127 ? 7.844 11.313 3.868 1.00 89.00 127 GLY A O 1
ATOM 992 N N . TYR A 1 128 ? 6.421 9.608 3.466 1.00 88.75 128 TYR A N 1
ATOM 993 C CA . TYR A 1 128 ? 6.497 8.929 4.753 1.00 88.75 128 TYR A CA 1
ATOM 994 C C . TYR A 1 128 ? 6.990 7.485 4.610 1.00 88.75 128 TYR A C 1
ATOM 996 O O . TYR A 1 128 ? 6.619 6.769 3.674 1.00 88.75 128 TYR A O 1
ATOM 1004 N N . GLY A 1 129 ? 7.798 7.045 5.576 1.00 92.19 129 GLY A N 1
ATOM 1005 C CA . GLY A 1 129 ? 8.106 5.637 5.821 1.00 92.19 129 GLY A CA 1
ATOM 1006 C C . GLY A 1 129 ? 7.341 5.140 7.045 1.00 92.19 129 GLY A C 1
ATOM 1007 O O . GLY A 1 129 ? 7.492 5.699 8.128 1.00 92.19 129 GLY A O 1
ATOM 1008 N N . VAL A 1 130 ? 6.518 4.101 6.889 1.00 92.00 130 VAL A N 1
ATOM 1009 C CA . VAL A 1 130 ? 5.666 3.565 7.962 1.00 92.00 130 VAL A CA 1
ATOM 1010 C C . VAL A 1 130 ? 5.899 2.069 8.129 1.00 92.00 130 VAL A C 1
ATOM 1012 O O . VAL A 1 130 ? 5.445 1.251 7.330 1.00 92.00 130 VAL A O 1
ATOM 1015 N N . SER A 1 131 ? 6.583 1.690 9.198 1.00 92.31 131 SER A N 1
ATOM 1016 C CA . SER A 1 131 ? 6.688 0.291 9.611 1.00 92.31 131 SER A CA 1
ATOM 1017 C C . SER A 1 131 ? 5.695 0.018 10.727 1.00 92.31 131 SER A C 1
ATOM 1019 O O . SER A 1 131 ? 5.446 0.898 11.548 1.00 92.31 131 SER A O 1
ATOM 1021 N N . TYR A 1 132 ? 5.133 -1.183 10.776 1.00 91.06 132 TYR A N 1
ATOM 1022 C CA . TYR A 1 132 ? 4.294 -1.579 11.899 1.00 91.06 132 TYR A CA 1
ATOM 1023 C C . TYR A 1 132 ? 4.414 -3.059 12.237 1.00 91.06 132 TYR A C 1
ATOM 1025 O O . TYR A 1 132 ? 4.734 -3.898 11.391 1.00 91.06 132 TYR A O 1
ATOM 1033 N N . ILE A 1 133 ? 4.142 -3.374 13.498 1.00 88.69 133 ILE A N 1
ATOM 1034 C CA . ILE A 1 133 ? 4.028 -4.734 14.019 1.00 88.69 133 ILE A CA 1
ATOM 1035 C C . ILE A 1 133 ? 2.684 -4.885 14.722 1.00 88.69 133 ILE A C 1
ATOM 1037 O O . ILE A 1 133 ? 2.220 -3.963 15.387 1.00 88.69 133 ILE A O 1
ATOM 1041 N N . ILE A 1 134 ? 2.071 -6.054 14.576 1.00 87.50 134 ILE A N 1
ATOM 1042 C CA . ILE A 1 134 ? 0.855 -6.435 15.298 1.00 87.50 134 ILE A CA 1
ATOM 1043 C C . ILE A 1 134 ? 1.283 -7.462 16.345 1.00 87.50 134 ILE A C 1
ATOM 1045 O O . ILE A 1 134 ? 1.950 -8.442 16.006 1.00 87.50 134 ILE A O 1
ATOM 1049 N N . VAL A 1 135 ? 0.956 -7.205 17.609 1.00 83.06 135 VAL A N 1
ATOM 1050 C CA . VAL A 1 135 ? 1.362 -8.011 18.761 1.00 83.06 135 VAL A CA 1
ATOM 1051 C C . VAL A 1 135 ? 0.112 -8.511 19.477 1.00 83.06 135 VAL A C 1
ATOM 1053 O O . VAL A 1 135 ? -0.607 -7.741 20.115 1.00 83.06 135 VAL A O 1
ATOM 1056 N N . GLY A 1 136 ? -0.129 -9.820 19.389 1.00 81.00 136 GLY A N 1
ATOM 1057 C CA . GLY A 1 136 ? -1.365 -10.418 19.890 1.00 81.00 136 GLY A CA 1
ATOM 1058 C C . GLY A 1 136 ? -2.597 -9.773 19.247 1.00 81.00 136 GLY A C 1
ATOM 1059 O O . GLY A 1 136 ? -2.570 -9.425 18.070 1.00 81.00 136 GLY A O 1
ATOM 1060 N N . GLU A 1 137 ? -3.648 -9.583 20.042 1.00 80.50 137 GLU A N 1
ATOM 1061 C CA . GLU A 1 137 ? -4.934 -9.026 19.585 1.00 80.50 137 GLU A CA 1
ATOM 1062 C C . GLU A 1 137 ? -5.102 -7.529 19.907 1.00 80.50 137 GLU A C 1
ATOM 1064 O O . GLU A 1 137 ? -5.960 -6.856 19.343 1.00 80.50 137 GLU A O 1
ATOM 1069 N N . ASN A 1 138 ? -4.284 -6.996 20.825 1.00 79.31 138 ASN A N 1
ATOM 1070 C CA . ASN A 1 138 ? -4.561 -5.732 21.525 1.00 79.31 138 ASN A CA 1
ATOM 1071 C C . ASN A 1 138 ? -3.429 -4.697 21.426 1.00 79.31 138 ASN A C 1
ATOM 1073 O O . ASN A 1 138 ? -3.411 -3.721 22.185 1.00 79.31 138 ASN A O 1
ATOM 1077 N N . LEU A 1 139 ? -2.448 -4.900 20.548 1.00 80.56 139 LEU A N 1
ATOM 1078 C CA . LEU A 1 139 ? -1.317 -3.986 20.417 1.00 80.56 139 LEU A CA 1
ATOM 1079 C C . LEU A 1 139 ? -0.844 -3.910 18.968 1.00 80.56 139 LEU A C 1
ATOM 1081 O O . LEU A 1 139 ? -0.531 -4.925 18.347 1.00 80.56 139 LEU A O 1
ATOM 1085 N N . ILE A 1 140 ? -0.749 -2.688 18.447 1.00 86.56 140 ILE A N 1
ATOM 1086 C CA . ILE A 1 140 ? -0.105 -2.408 17.166 1.00 86.56 140 ILE A CA 1
ATOM 1087 C C . ILE A 1 140 ? 0.935 -1.320 17.404 1.00 86.56 140 ILE A C 1
ATOM 1089 O O . ILE A 1 140 ? 0.628 -0.244 17.903 1.00 86.56 140 ILE A O 1
ATOM 1093 N N . THR A 1 141 ? 2.181 -1.578 17.036 1.00 86.00 141 THR A N 1
ATOM 1094 C CA . THR A 1 141 ? 3.246 -0.578 17.141 1.00 86.00 141 THR A CA 1
ATOM 1095 C C . THR A 1 141 ? 3.576 -0.052 15.762 1.00 86.00 141 THR A C 1
ATOM 1097 O O . THR A 1 141 ? 3.740 -0.838 14.834 1.00 86.00 141 THR A O 1
ATOM 1100 N N . PHE A 1 142 ? 3.706 1.264 15.642 1.00 87.19 142 PHE A N 1
ATOM 1101 C CA . PHE A 1 142 ? 4.085 1.970 14.430 1.00 87.19 142 PHE A CA 1
ATOM 1102 C C . PHE A 1 142 ? 5.452 2.640 14.600 1.00 87.19 142 PHE A C 1
ATOM 1104 O O . PHE A 1 142 ? 5.792 3.204 15.635 1.00 87.19 142 PHE A O 1
ATOM 1111 N N . HIS A 1 143 ? 6.241 2.647 13.541 1.00 88.25 143 HIS A N 1
ATOM 1112 C CA . HIS A 1 143 ? 7.383 3.531 13.387 1.00 88.25 143 HIS A CA 1
ATOM 1113 C C . HIS A 1 143 ? 7.135 4.393 12.155 1.00 88.25 143 HIS A C 1
ATOM 1115 O O . HIS A 1 143 ? 6.989 3.860 11.052 1.00 88.25 143 HIS A O 1
ATOM 1121 N N . ILE A 1 144 ? 7.129 5.714 12.332 1.00 87.94 144 ILE A N 1
ATOM 1122 C CA . ILE A 1 144 ? 6.762 6.679 11.290 1.00 87.94 144 ILE A CA 1
ATOM 1123 C C . ILE A 1 144 ? 7.910 7.665 11.086 1.00 87.94 144 ILE A C 1
ATOM 1125 O O . ILE A 1 144 ? 8.346 8.343 12.016 1.00 87.94 144 ILE A O 1
ATOM 1129 N N . SER A 1 145 ? 8.384 7.778 9.850 1.00 87.25 145 SER A N 1
ATOM 1130 C CA . SER A 1 145 ? 9.475 8.666 9.455 1.00 87.25 145 SER A CA 1
ATOM 1131 C C . SER A 1 145 ? 9.065 9.585 8.303 1.00 87.25 145 SER A C 1
ATOM 1133 O O . SER A 1 145 ? 8.258 9.210 7.456 1.00 87.25 145 SER A O 1
ATOM 1135 N N . SER A 1 146 ? 9.650 10.781 8.262 1.00 87.00 146 SER A N 1
ATOM 1136 C CA . SER A 1 146 ? 9.551 11.752 7.164 1.00 87.00 146 SER A CA 1
ATOM 1137 C C . SER A 1 146 ? 10.877 12.520 7.047 1.00 87.00 146 SER A C 1
ATOM 1139 O O . SER A 1 146 ? 11.737 12.406 7.930 1.00 87.00 146 SER A O 1
ATOM 1141 N N . LYS A 1 147 ? 11.093 13.266 5.953 1.00 83.38 147 LYS A N 1
ATOM 1142 C CA . LYS A 1 147 ? 12.303 14.096 5.786 1.00 83.38 147 LYS A CA 1
ATOM 1143 C C . LYS A 1 147 ? 12.079 15.501 6.325 1.00 83.38 147 LYS A C 1
ATOM 1145 O O . LYS A 1 147 ? 11.097 16.138 5.963 1.00 83.38 147 LYS A O 1
ATOM 1150 N N . PHE A 1 148 ? 13.056 16.024 7.073 1.00 76.19 148 PHE A N 1
ATOM 1151 C CA . PHE A 1 148 ? 13.037 17.400 7.601 1.00 76.19 148 PHE A CA 1
ATOM 1152 C C . PHE A 1 148 ? 12.964 18.487 6.530 1.00 76.19 148 PHE A C 1
ATOM 1154 O O . PHE A 1 148 ? 12.465 19.576 6.786 1.00 76.19 148 PHE A O 1
ATOM 1161 N N . SER A 1 149 ? 13.470 18.190 5.337 1.00 79.25 149 SER A N 1
ATOM 1162 C CA . SER A 1 149 ? 13.542 19.121 4.218 1.00 79.25 149 SER A CA 1
ATOM 1163 C C . SER A 1 149 ? 12.226 19.294 3.461 1.00 79.25 149 SER A C 1
ATOM 1165 O O . SER A 1 149 ? 12.147 20.188 2.624 1.00 79.25 149 SER A O 1
ATOM 1167 N N . SER A 1 150 ? 11.208 18.462 3.705 1.00 76.88 150 SER A N 1
ATOM 1168 C CA . SER A 1 150 ? 9.948 18.547 2.966 1.00 76.88 150 SER A CA 1
ATOM 1169 C C . SER A 1 150 ? 8.938 19.448 3.692 1.00 76.88 150 SER A C 1
ATOM 1171 O O . SER A 1 150 ? 8.478 19.099 4.781 1.00 76.88 150 SER A O 1
ATOM 1173 N N . PRO A 1 151 ? 8.533 20.583 3.088 1.00 67.19 151 PRO A N 1
ATOM 1174 C CA . PRO A 1 151 ? 7.625 21.546 3.717 1.00 67.19 151 PRO A CA 1
ATOM 1175 C C . PRO A 1 151 ? 6.189 21.019 3.866 1.00 67.19 151 PRO A C 1
ATOM 1177 O O . PRO A 1 151 ? 5.429 21.527 4.685 1.00 67.19 151 PRO A O 1
ATOM 1180 N N . ASN A 1 152 ? 5.820 19.993 3.091 1.00 64.56 152 ASN A N 1
ATOM 1181 C CA . ASN A 1 152 ? 4.513 19.332 3.153 1.00 64.56 152 ASN A CA 1
ATOM 1182 C C . ASN A 1 152 ? 4.489 18.144 4.130 1.00 64.56 152 ASN A C 1
ATOM 1184 O O . ASN A 1 152 ? 3.425 17.572 4.349 1.00 64.56 152 ASN A O 1
ATOM 1188 N N . THR A 1 153 ? 5.645 17.759 4.688 1.00 53.88 153 THR A N 1
ATOM 1189 C CA . THR A 1 153 ? 5.772 16.680 5.689 1.00 53.88 153 THR A CA 1
ATOM 1190 C C . THR A 1 153 ? 6.472 17.139 6.977 1.00 53.88 153 THR A C 1
ATOM 1192 O O . THR A 1 153 ? 6.953 16.312 7.759 1.00 53.88 153 THR A O 1
ATOM 1195 N N . VAL A 1 154 ? 6.637 18.459 7.151 1.00 49.06 154 VAL A N 1
ATOM 1196 C CA . VAL A 1 154 ? 7.304 19.113 8.285 1.00 49.06 154 VAL A CA 1
ATOM 1197 C C . VAL A 1 154 ? 6.770 20.530 8.444 1.00 49.06 154 VAL A C 1
ATOM 1199 O O . VAL A 1 154 ? 6.815 21.321 7.504 1.00 49.06 154 VAL A O 1
ATOM 1202 N N . ARG A 1 155 ? 6.399 20.898 9.678 1.00 39.34 155 ARG A N 1
ATOM 1203 C CA . ARG A 1 155 ? 6.492 22.300 10.113 1.00 39.34 155 ARG A CA 1
ATOM 1204 C C . ARG A 1 155 ? 7.674 22.615 11.039 1.00 39.34 155 ARG A C 1
ATOM 1206 O O . ARG A 1 155 ? 8.019 23.784 11.065 1.00 39.34 155 ARG A O 1
ATOM 1213 N N . VAL A 1 156 ? 8.339 21.671 11.732 1.00 35.72 156 VAL A N 1
ATOM 1214 C CA . VAL A 1 156 ? 9.576 21.944 12.524 1.00 35.72 156 VAL A CA 1
ATOM 1215 C C . VAL A 1 156 ? 10.484 20.689 12.700 1.00 35.72 156 VAL A C 1
ATOM 1217 O O . VAL A 1 156 ? 10.004 19.560 12.653 1.00 35.72 156 VAL A O 1
ATOM 1220 N N . GLN A 1 157 ? 11.795 20.931 12.873 1.00 35.22 157 GLN A N 1
ATOM 1221 C CA . GLN A 1 157 ? 13.004 20.074 12.972 1.00 35.22 157 GLN A CA 1
ATOM 1222 C C . GLN A 1 157 ? 13.013 18.800 13.872 1.00 35.22 157 GLN A C 1
ATOM 1224 O O . GLN A 1 157 ? 12.606 18.827 15.024 1.00 35.22 157 GLN A O 1
ATOM 1229 N N . THR A 1 158 ? 13.641 17.741 13.322 1.00 32.81 158 THR A N 1
ATOM 1230 C CA . THR A 1 158 ? 14.423 16.590 13.878 1.00 32.81 158 THR A CA 1
ATOM 1231 C C . THR A 1 158 ? 13.908 15.746 15.061 1.00 32.81 158 THR A C 1
ATOM 1233 O O . THR A 1 158 ? 14.043 16.180 16.197 1.00 32.81 158 THR A O 1
ATOM 1236 N N . THR A 1 159 ? 13.481 14.469 14.863 1.00 33.00 159 THR A N 1
ATOM 1237 C CA . THR A 1 159 ? 14.230 13.179 15.095 1.00 33.00 159 THR A CA 1
ATOM 1238 C C . THR A 1 159 ? 13.389 11.917 14.696 1.00 33.00 159 THR A C 1
ATOM 1240 O O . THR A 1 159 ? 12.201 12.030 14.397 1.00 33.00 159 THR A O 1
ATOM 1243 N N . LEU A 1 160 ? 13.993 10.715 14.617 1.00 37.66 160 LEU A N 1
ATOM 1244 C CA . LEU A 1 160 ? 13.359 9.381 14.447 1.00 37.66 160 LEU A CA 1
ATOM 1245 C C . LEU A 1 160 ? 12.315 9.104 15.559 1.00 37.66 160 LEU A C 1
ATOM 1247 O O . LEU A 1 160 ? 12.656 9.269 16.727 1.00 37.66 160 LEU A O 1
ATOM 1251 N N . HIS A 1 161 ? 11.093 8.646 15.241 1.00 43.81 161 HIS A N 1
ATOM 1252 C CA . HIS A 1 161 ? 10.058 8.371 16.257 1.00 43.81 161 HIS A CA 1
ATOM 1253 C C . HIS A 1 161 ? 9.498 6.938 16.184 1.00 43.81 161 HIS A C 1
ATOM 1255 O O . HIS A 1 161 ? 9.010 6.481 15.148 1.00 43.81 161 HIS A O 1
ATOM 1261 N N . PHE A 1 162 ? 9.521 6.259 17.336 1.00 41.47 162 PHE A N 1
ATOM 1262 C CA . PHE A 1 162 ? 8.791 5.020 17.613 1.00 41.47 162 PHE A CA 1
ATOM 1263 C C . PHE A 1 162 ? 7.462 5.373 18.293 1.00 41.47 162 PHE A C 1
ATOM 1265 O O . PHE A 1 162 ? 7.464 5.984 19.359 1.00 41.47 162 PHE A O 1
ATOM 1272 N N . GLN A 1 163 ? 6.329 4.990 17.705 1.00 43.28 163 GLN A N 1
ATOM 1273 C CA . GLN A 1 163 ? 5.000 5.153 18.295 1.00 43.28 163 GLN A CA 1
ATOM 1274 C C . GLN A 1 163 ? 4.399 3.789 18.628 1.00 43.28 163 GLN A C 1
ATOM 1276 O O . GLN A 1 163 ? 3.994 3.029 17.757 1.00 43.28 163 GLN A O 1
ATOM 1281 N N . THR A 1 164 ? 4.290 3.477 19.913 1.00 36.69 164 THR A N 1
ATOM 1282 C CA . THR A 1 164 ? 3.596 2.266 20.369 1.00 36.69 164 THR A CA 1
ATOM 1283 C C . THR A 1 164 ? 2.129 2.607 20.617 1.00 36.69 164 THR A C 1
ATOM 1285 O O . THR A 1 164 ? 1.844 3.363 21.541 1.00 36.69 164 THR A O 1
ATOM 1288 N N . LEU A 1 165 ? 1.202 2.091 19.798 1.00 39.97 165 LEU A N 1
ATOM 1289 C CA . LEU A 1 165 ? -0.239 2.232 20.036 1.00 39.97 165 LEU A CA 1
ATOM 1290 C C . LEU A 1 165 ? -0.742 1.002 20.804 1.00 39.97 165 LEU A C 1
ATOM 1292 O O . LEU A 1 165 ? -1.163 0.006 20.215 1.00 39.97 165 LEU A O 1
ATOM 1296 N N . PHE A 1 166 ? -0.725 1.066 22.139 1.00 33.16 166 PHE A N 1
ATOM 1297 C CA . PHE A 1 166 ? -1.561 0.161 22.933 1.00 33.16 166 PHE A CA 1
ATOM 1298 C C . PHE A 1 166 ? -3.025 0.551 22.738 1.00 33.16 166 PHE A C 1
ATOM 1300 O O . PHE A 1 166 ? -3.343 1.739 22.718 1.00 33.16 166 PHE A O 1
ATOM 1307 N N . PHE A 1 167 ? -3.928 -0.435 22.686 1.00 39.03 167 PHE A N 1
ATOM 1308 C CA . PHE A 1 167 ? -5.376 -0.208 22.575 1.00 39.03 167 PHE A CA 1
ATOM 1309 C C . PHE A 1 167 ? -5.954 0.759 23.637 1.00 39.03 167 PHE A C 1
ATOM 1311 O O . PHE A 1 167 ? -7.074 1.219 23.453 1.00 39.03 167 PHE A O 1
ATOM 1318 N N . ASN A 1 168 ? -5.218 1.093 24.714 1.00 31.95 168 ASN A N 1
ATOM 1319 C CA . ASN A 1 168 ? -5.657 2.008 25.778 1.00 31.95 168 ASN A CA 1
ATOM 1320 C C . ASN A 1 168 ? -4.569 2.925 26.397 1.00 31.95 168 ASN A C 1
ATOM 1322 O O . ASN A 1 168 ? -4.864 3.581 27.392 1.00 31.95 168 ASN A O 1
ATOM 1326 N N . TYR A 1 169 ? -3.324 2.993 25.897 1.00 31.67 169 TYR A N 1
ATOM 1327 C CA . TYR A 1 169 ? -2.301 3.855 26.528 1.00 31.67 169 TYR A CA 1
ATOM 1328 C C . TYR A 1 169 ? -1.210 4.323 25.554 1.00 31.67 169 TYR A C 1
ATOM 1330 O O . TYR A 1 169 ? -0.731 3.551 24.726 1.00 31.67 169 TYR A O 1
ATOM 1338 N N . LEU A 1 170 ? -0.791 5.584 25.681 1.00 39.94 170 LEU A N 1
ATOM 1339 C CA . LEU A 1 170 ? 0.361 6.153 24.978 1.00 39.94 170 LEU A CA 1
ATOM 1340 C C . LEU A 1 170 ? 1.455 6.431 26.018 1.00 39.94 170 LEU A C 1
ATOM 1342 O O . LEU A 1 170 ? 1.179 7.050 27.043 1.00 39.94 170 LEU A O 1
ATOM 1346 N N . SER A 1 171 ? 2.692 6.007 25.766 1.00 37.34 171 SER A N 1
ATOM 1347 C CA . SER A 1 171 ? 3.861 6.531 26.483 1.00 37.34 171 SER A CA 1
ATOM 1348 C C . SER A 1 171 ? 4.616 7.483 25.557 1.00 37.34 171 SER A C 1
ATOM 1350 O O . SER A 1 171 ? 5.134 7.063 24.521 1.00 37.34 171 SER A O 1
ATOM 1352 N N . THR A 1 172 ? 4.617 8.763 25.920 1.00 43.25 172 THR A N 1
ATOM 1353 C CA . THR A 1 172 ? 5.047 9.912 25.113 1.00 43.25 172 THR A CA 1
ATOM 1354 C C . THR A 1 172 ? 6.557 10.139 25.164 1.00 43.25 172 THR A C 1
ATOM 1356 O O . THR A 1 172 ? 7.125 10.184 26.252 1.00 43.25 172 THR A O 1
ATOM 1359 N N . LEU A 1 173 ? 7.180 10.424 24.016 1.00 36.94 173 LEU A N 1
ATOM 1360 C CA . LEU A 1 173 ? 8.329 11.332 23.930 1.00 36.94 173 LEU A CA 1
ATOM 1361 C C . LEU A 1 173 ? 8.176 12.215 22.671 1.00 36.94 173 LEU A C 1
ATOM 1363 O O . LEU A 1 173 ? 8.146 11.699 21.560 1.00 36.94 173 LEU A O 1
ATOM 1367 N N . CYS A 1 174 ? 8.103 13.533 22.907 1.00 38.84 174 CYS A N 1
ATOM 1368 C CA . CYS A 1 174 ? 8.062 14.688 21.985 1.00 38.84 174 CYS A CA 1
ATOM 1369 C C . CYS A 1 174 ? 6.792 14.964 21.141 1.00 38.84 174 CYS A C 1
ATOM 1371 O O . CYS A 1 174 ? 6.352 14.169 20.321 1.00 38.84 174 CYS A O 1
ATOM 1373 N N . ASP A 1 175 ? 6.263 16.183 21.314 1.00 44.88 175 ASP A N 1
ATOM 1374 C CA . ASP A 1 175 ? 4.893 16.625 20.986 1.00 44.88 175 ASP A CA 1
ATOM 1375 C C . ASP A 1 175 ? 4.793 17.539 19.734 1.00 44.88 175 ASP A C 1
ATOM 1377 O O . ASP A 1 175 ? 3.815 18.263 19.557 1.00 44.88 175 ASP A O 1
ATOM 1381 N N . LEU A 1 176 ? 5.819 17.590 18.867 1.00 48.34 176 LEU A N 1
ATOM 1382 C CA . LEU A 1 176 ? 5.953 18.688 17.881 1.00 48.34 176 LEU A CA 1
ATOM 1383 C C . LEU A 1 176 ? 6.300 18.290 16.427 1.00 48.34 176 LEU A C 1
ATOM 1385 O O . LEU A 1 176 ? 6.587 19.174 15.621 1.00 48.34 176 LEU A O 1
ATOM 1389 N N . GLN A 1 177 ? 6.228 17.008 16.036 1.00 59.53 177 GLN A N 1
ATOM 1390 C CA . GLN A 1 177 ? 6.618 16.555 14.682 1.00 59.53 177 GLN A CA 1
ATOM 1391 C C . GLN A 1 177 ? 5.426 16.152 13.784 1.00 59.53 177 GLN A C 1
ATOM 1393 O O . GLN A 1 177 ? 4.386 15.703 14.257 1.00 59.53 177 GLN A O 1
ATOM 1398 N N . ASP A 1 178 ? 5.567 16.263 12.460 1.00 68.06 178 ASP A N 1
ATOM 1399 C CA . ASP A 1 178 ? 4.504 15.882 11.512 1.00 68.06 178 ASP A CA 1
ATOM 1400 C C . ASP A 1 178 ? 4.272 14.363 11.444 1.00 68.06 178 ASP A C 1
ATOM 1402 O O . ASP A 1 178 ? 3.134 13.914 11.375 1.00 68.06 178 ASP A O 1
ATOM 1406 N N . SER A 1 179 ? 5.321 13.545 11.608 1.00 68.94 179 SER A N 1
ATOM 1407 C CA . SER A 1 179 ? 5.170 12.097 11.830 1.00 68.94 179 SER A CA 1
ATOM 1408 C C . SER A 1 179 ? 4.289 11.787 13.043 1.00 68.94 179 SER A C 1
ATOM 1410 O O . SER A 1 179 ? 3.543 10.811 13.027 1.00 68.94 179 SER A O 1
ATOM 1412 N N . TYR A 1 180 ? 4.351 12.625 14.086 1.00 72.44 180 TYR A N 1
ATOM 1413 C CA . TYR A 1 180 ? 3.504 12.475 15.264 1.00 72.44 180 TYR A CA 1
ATOM 1414 C C . TYR A 1 180 ? 2.042 12.792 14.937 1.00 72.44 180 TYR A C 1
ATOM 1416 O O . TYR A 1 180 ? 1.173 11.977 15.243 1.00 72.44 180 TYR A O 1
ATOM 1424 N N . ARG A 1 181 ? 1.779 13.894 14.218 1.00 76.81 181 ARG A N 1
ATOM 1425 C CA . ARG A 1 181 ? 0.437 14.235 13.704 1.00 76.81 181 ARG A CA 1
ATOM 1426 C C . ARG A 1 181 ? -0.120 13.151 12.784 1.00 76.81 181 ARG A C 1
ATOM 1428 O O . ARG A 1 181 ? -1.277 12.764 12.914 1.00 76.81 181 ARG A O 1
ATOM 1435 N N . PHE A 1 182 ? 0.705 12.625 11.881 1.00 80.62 182 PHE A N 1
ATOM 1436 C CA . PHE A 1 182 ? 0.330 11.517 11.009 1.00 80.62 182 PHE A CA 1
ATOM 1437 C C . PHE A 1 182 ? -0.034 10.268 11.825 1.00 80.62 182 PHE A C 1
ATOM 1439 O O . PHE A 1 182 ? -1.056 9.638 11.566 1.00 80.62 182 PHE A O 1
ATOM 1446 N N . GLY A 1 183 ? 0.728 9.975 12.880 1.00 81.25 183 GLY A N 1
ATOM 1447 C CA . GLY A 1 183 ? 0.397 8.943 13.861 1.00 81.25 183 GLY A CA 1
ATOM 1448 C C . GLY A 1 183 ? -0.932 9.160 14.584 1.00 81.25 183 GLY A C 1
ATOM 1449 O O . GLY A 1 183 ? -1.735 8.234 14.683 1.00 81.25 183 GLY A O 1
ATOM 1450 N N . GLN A 1 184 ? -1.211 10.387 15.035 1.00 82.94 184 GLN A N 1
ATOM 1451 C CA . GLN A 1 184 ? -2.497 10.746 15.648 1.00 82.94 184 GLN A CA 1
ATOM 1452 C C . GLN A 1 184 ? -3.663 10.546 14.671 1.00 82.94 184 GLN A C 1
ATOM 1454 O O . GLN A 1 184 ? -4.716 10.040 15.057 1.00 82.94 184 GLN A O 1
ATOM 1459 N N . ASN A 1 185 ? -3.469 10.876 13.391 1.00 86.69 185 ASN A N 1
ATOM 1460 C CA . ASN A 1 185 ? -4.469 10.636 12.351 1.00 86.69 185 ASN A CA 1
ATOM 1461 C C . ASN A 1 185 ? -4.710 9.137 12.122 1.00 86.69 185 ASN A C 1
ATOM 1463 O O . ASN A 1 185 ? -5.864 8.731 11.994 1.00 86.69 185 ASN A O 1
ATOM 1467 N N . ILE A 1 186 ? -3.657 8.309 12.122 1.00 86.88 186 ILE A N 1
ATOM 1468 C CA . ILE A 1 186 ? -3.796 6.844 12.063 1.00 86.88 186 ILE A CA 1
ATOM 1469 C C . ILE A 1 186 ? -4.607 6.346 13.260 1.00 86.88 186 ILE A C 1
ATOM 1471 O O . ILE A 1 186 ? -5.566 5.600 13.077 1.00 86.88 186 ILE A O 1
ATOM 1475 N N . GLN A 1 187 ? -4.267 6.786 14.474 1.00 83.94 187 GLN A N 1
ATOM 1476 C CA . GLN A 1 187 ? -4.975 6.384 15.688 1.00 83.94 187 GLN A CA 1
ATOM 1477 C C . GLN A 1 187 ? -6.458 6.761 15.624 1.00 83.94 187 GLN A C 1
ATOM 1479 O O . GLN A 1 187 ? -7.318 5.916 15.874 1.00 83.94 187 GLN A O 1
ATOM 1484 N N . LYS A 1 188 ? -6.764 8.010 15.256 1.00 87.31 188 LYS A N 1
ATOM 1485 C CA . LYS A 1 188 ? -8.143 8.477 15.099 1.00 87.31 188 LYS A CA 1
ATOM 1486 C C . LYS A 1 188 ? -8.894 7.624 14.074 1.00 87.31 188 LYS A C 1
ATOM 1488 O O . LYS A 1 188 ? -9.967 7.123 14.384 1.00 87.31 188 LYS A O 1
ATOM 1493 N N . ALA A 1 189 ? -8.301 7.382 12.904 1.00 89.00 189 ALA A N 1
ATOM 1494 C CA . ALA A 1 189 ? -8.911 6.552 11.869 1.00 89.00 189 ALA A CA 1
ATOM 1495 C C . ALA A 1 189 ? -9.178 5.115 12.351 1.00 89.00 189 ALA A C 1
ATOM 1497 O O . ALA A 1 189 ? -10.230 4.555 12.053 1.00 89.00 189 ALA A O 1
ATOM 1498 N N . MET A 1 190 ? -8.263 4.517 13.123 1.00 88.94 190 MET A N 1
ATOM 1499 C CA . MET A 1 190 ? -8.462 3.186 13.708 1.00 88.94 190 MET A CA 1
ATOM 1500 C C . MET A 1 190 ? -9.639 3.157 14.691 1.00 88.94 190 MET A C 1
ATOM 1502 O O . MET A 1 190 ? -10.440 2.223 14.648 1.00 88.94 190 MET A O 1
ATOM 1506 N N . ILE A 1 191 ? -9.766 4.179 15.544 1.00 89.31 191 ILE A N 1
ATOM 1507 C CA . ILE A 1 191 ? -10.897 4.318 16.472 1.00 89.31 191 ILE A CA 1
ATOM 1508 C C . ILE A 1 191 ? -12.198 4.493 15.686 1.00 89.31 191 ILE A C 1
ATOM 1510 O O . ILE A 1 191 ? -13.155 3.761 15.933 1.00 89.31 191 ILE A O 1
ATOM 1514 N N . ASP A 1 192 ? -12.218 5.397 14.704 1.00 90.56 192 ASP A N 1
ATOM 1515 C CA . ASP A 1 192 ? -13.390 5.666 13.869 1.00 90.56 192 ASP A CA 1
ATOM 1516 C C . ASP A 1 192 ? -13.859 4.378 13.167 1.00 90.56 192 ASP A C 1
ATOM 1518 O O . ASP A 1 192 ? -15.036 4.023 13.245 1.00 90.56 192 ASP A O 1
ATOM 1522 N N . ILE A 1 193 ? -12.938 3.605 12.579 1.00 91.19 193 ILE A N 1
ATOM 1523 C CA . ILE A 1 193 ? -13.237 2.293 11.980 1.00 91.19 193 ILE A CA 1
ATOM 1524 C C . ILE A 1 193 ? -13.814 1.335 13.024 1.00 91.19 193 ILE A C 1
ATOM 1526 O O . ILE A 1 193 ? -14.820 0.683 12.760 1.00 91.19 193 ILE A O 1
ATOM 1530 N N . GLN A 1 194 ? -13.224 1.257 14.219 1.00 88.88 194 GLN A N 1
ATOM 1531 C CA . GLN A 1 194 ? -13.721 0.387 15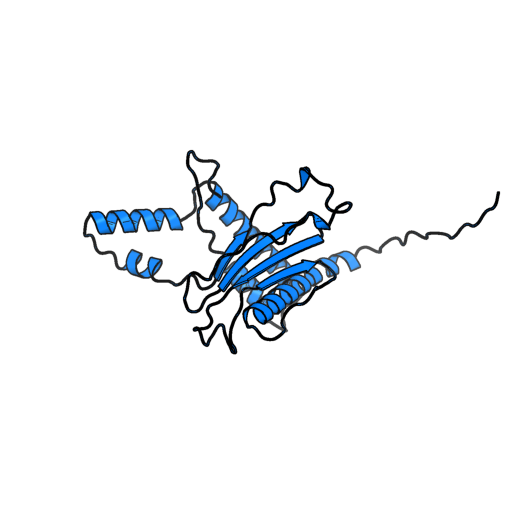.283 1.00 88.88 194 GLN A CA 1
ATOM 1532 C C . GLN A 1 194 ? -15.159 0.740 15.689 1.00 88.88 194 GLN A C 1
ATOM 1534 O O . GLN A 1 194 ? -15.956 -0.162 15.954 1.00 88.88 194 GLN A O 1
ATOM 1539 N N . THR A 1 195 ? -15.520 2.028 15.709 1.00 90.44 195 THR A N 1
ATOM 1540 C CA . THR A 1 195 ? -16.892 2.443 16.038 1.00 90.44 195 THR A CA 1
ATOM 1541 C C . THR A 1 195 ? -17.921 1.928 15.031 1.00 90.44 195 THR A C 1
ATOM 1543 O O . THR A 1 195 ? -19.035 1.594 15.436 1.00 90.44 195 THR A O 1
ATOM 1546 N N . LEU A 1 196 ? -17.543 1.750 13.757 1.00 90.88 196 LEU A N 1
ATOM 1547 C CA . LEU A 1 196 ? -18.425 1.173 12.736 1.00 90.88 196 LEU A CA 1
ATOM 1548 C C . LEU A 1 196 ? -18.849 -0.262 13.077 1.00 90.88 196 LEU A C 1
ATOM 1550 O O . LEU A 1 196 ? -19.972 -0.648 12.769 1.00 90.88 196 LEU A O 1
ATOM 1554 N N . PHE A 1 197 ? -17.983 -1.034 13.741 1.00 86.38 197 PHE A N 1
ATOM 1555 C CA . PHE A 1 197 ? -18.250 -2.427 14.122 1.00 86.38 197 PHE A CA 1
ATOM 1556 C C . PHE A 1 197 ? -19.004 -2.575 15.448 1.00 86.38 197 PHE A C 1
ATOM 1558 O O . PHE A 1 197 ? -19.612 -3.615 15.697 1.00 86.38 197 PHE A O 1
ATOM 1565 N N . ARG A 1 198 ? -18.973 -1.560 16.319 1.00 80.00 198 ARG A N 1
ATOM 1566 C CA . ARG A 1 198 ? -19.665 -1.608 17.620 1.00 80.00 198 ARG A CA 1
ATOM 1567 C C . ARG A 1 198 ? -21.180 -1.430 17.489 1.00 80.00 198 ARG A C 1
ATOM 1569 O O . ARG A 1 198 ? -21.921 -1.972 18.298 1.00 80.00 198 ARG A O 1
ATOM 1576 N N . LEU A 1 199 ? -21.644 -0.759 16.437 1.00 58.88 199 LEU A N 1
ATOM 1577 C CA . LEU A 1 199 ? -23.071 -0.490 16.209 1.00 58.88 199 LEU A CA 1
ATOM 1578 C C . LEU A 1 199 ? -23.899 -1.747 15.892 1.00 58.88 199 LEU A C 1
ATOM 1580 O O . LEU A 1 199 ? -25.110 -1.745 16.105 1.00 58.88 199 LEU A O 1
ATOM 1584 N N . ASP A 1 200 ? -23.262 -2.829 15.439 1.00 52.53 200 ASP A N 1
ATOM 1585 C CA . ASP A 1 200 ? -23.925 -4.130 15.284 1.00 52.53 200 ASP A CA 1
ATOM 1586 C C . ASP A 1 200 ? -24.030 -4.906 16.611 1.00 52.53 200 ASP A C 1
ATOM 1588 O O . ASP A 1 200 ? -24.863 -5.808 16.727 1.00 52.53 200 ASP A O 1
ATOM 1592 N N . GLN A 1 201 ? -23.235 -4.557 17.634 1.00 49.69 201 GLN A N 1
ATOM 1593 C CA . GLN A 1 201 ? -23.295 -5.207 18.949 1.00 49.69 201 GLN A CA 1
ATOM 1594 C C . GLN A 1 201 ? -24.403 -4.648 19.847 1.00 49.69 201 GLN A C 1
ATOM 1596 O O . GLN A 1 201 ? -24.976 -5.417 20.610 1.00 49.69 201 GLN A O 1
ATOM 1601 N N . ASP A 1 202 ? -24.817 -3.389 19.677 1.00 46.56 202 ASP A N 1
ATOM 1602 C CA . ASP A 1 202 ? -25.957 -2.817 20.418 1.00 46.56 202 ASP A CA 1
ATOM 1603 C C . ASP A 1 202 ? -27.322 -3.423 20.021 1.00 46.56 202 ASP A C 1
ATOM 1605 O O . ASP A 1 202 ? -28.339 -3.164 20.663 1.00 46.56 202 ASP A O 1
ATOM 1609 N N . LYS A 1 203 ? -27.367 -4.286 18.992 1.00 44.34 203 LYS A N 1
ATOM 1610 C CA . LYS A 1 203 ? -28.546 -5.108 18.653 1.00 44.34 203 LYS A CA 1
ATOM 1611 C C . LYS A 1 203 ? -28.552 -6.490 19.311 1.00 44.34 203 LYS A C 1
ATOM 1613 O O . LYS A 1 203 ? -29.518 -7.233 19.143 1.00 44.34 203 LYS A O 1
ATOM 1618 N N . LYS A 1 204 ? -27.506 -6.851 20.056 1.00 40.03 204 LYS A N 1
ATOM 1619 C CA . LYS A 1 204 ? -27.489 -8.030 20.924 1.00 40.03 204 LYS A CA 1
ATOM 1620 C C . LYS A 1 204 ? -27.378 -7.538 22.356 1.00 40.03 204 LYS A C 1
ATOM 1622 O O . LYS A 1 204 ? -26.312 -7.115 22.784 1.00 40.03 204 LYS A O 1
ATOM 1627 N N . THR A 1 205 ? -28.487 -7.592 23.085 1.00 27.88 205 THR A N 1
ATOM 1628 C CA . THR A 1 205 ? -28.525 -7.391 24.535 1.00 27.88 205 THR A CA 1
ATOM 1629 C C . THR A 1 205 ? -27.369 -8.167 25.176 1.00 27.88 205 THR A C 1
ATOM 1631 O O . THR A 1 205 ? -27.329 -9.392 25.038 1.00 27.88 205 THR A O 1
ATOM 1634 N N . PRO A 1 206 ? -26.416 -7.509 25.857 1.00 33.81 206 PRO A N 1
ATOM 1635 C CA . PRO A 1 206 ? -25.473 -8.233 26.679 1.00 33.81 206 PRO A CA 1
ATOM 1636 C C . PRO A 1 206 ? -26.248 -8.761 27.887 1.00 33.81 206 PRO A C 1
ATOM 1638 O O . PRO A 1 206 ? -26.751 -7.984 28.700 1.00 33.81 206 PRO A O 1
ATOM 1641 N N . GLU A 1 207 ? -26.374 -10.085 28.001 1.00 30.55 207 GLU A N 1
ATOM 1642 C CA . GLU A 1 207 ? -26.682 -10.715 29.283 1.00 30.55 207 GLU A CA 1
ATOM 1643 C C . GLU A 1 207 ? -25.574 -10.311 30.257 1.00 30.55 207 GLU A C 1
ATOM 1645 O O . GLU A 1 207 ? -24.435 -10.777 30.185 1.00 30.55 207 GLU A O 1
ATOM 1650 N N . TYR A 1 208 ? -25.901 -9.374 31.142 1.00 30.59 208 TYR A N 1
ATOM 1651 C CA . TYR A 1 208 ? -25.052 -9.015 32.258 1.00 30.59 208 TYR A CA 1
ATOM 1652 C C . TYR A 1 208 ? -24.860 -10.259 33.127 1.00 30.59 208 TYR A C 1
ATOM 1654 O O . TYR A 1 208 ? -25.782 -10.711 33.807 1.00 30.59 208 TYR A O 1
ATOM 1662 N N . LEU A 1 209 ? -23.639 -10.795 33.133 1.00 31.88 209 LEU A N 1
ATOM 1663 C CA . LEU A 1 209 ? -23.168 -11.681 34.189 1.00 31.88 209 LEU A CA 1
ATOM 1664 C C . LEU A 1 209 ? -23.242 -10.907 35.511 1.00 31.88 209 LEU A C 1
ATOM 1666 O O . LEU A 1 209 ? -22.350 -10.133 35.862 1.00 31.88 209 LEU A O 1
ATOM 1670 N N . HIS A 1 210 ? -24.337 -11.111 36.242 1.00 28.12 210 HIS A N 1
ATOM 1671 C CA . HIS A 1 210 ? -24.440 -10.779 37.653 1.00 28.12 210 HIS A CA 1
ATOM 1672 C C . HIS A 1 210 ? -23.378 -11.579 38.416 1.00 28.12 210 HIS A C 1
ATOM 1674 O O . HIS A 1 210 ? -23.607 -12.711 38.837 1.00 28.12 210 HIS A O 1
ATOM 1680 N N . LEU A 1 211 ? -22.212 -10.975 38.638 1.00 29.97 211 LEU A N 1
ATOM 1681 C CA . LEU A 1 211 ? -21.330 -11.370 39.728 1.00 29.97 211 LEU A CA 1
ATOM 1682 C C . LEU A 1 211 ? -22.025 -10.972 41.035 1.00 29.97 211 LEU A C 1
ATOM 1684 O O . LEU A 1 211 ? -21.891 -9.850 41.523 1.00 29.97 211 LEU A O 1
ATOM 1688 N N . GLN A 1 212 ? -22.829 -11.888 41.578 1.00 30.94 212 GLN A N 1
ATOM 1689 C CA . GLN A 1 212 ? -23.302 -11.772 42.949 1.00 30.94 212 GLN A CA 1
ATOM 1690 C C . GLN A 1 212 ? -22.103 -11.901 43.890 1.00 30.94 212 GLN A C 1
ATOM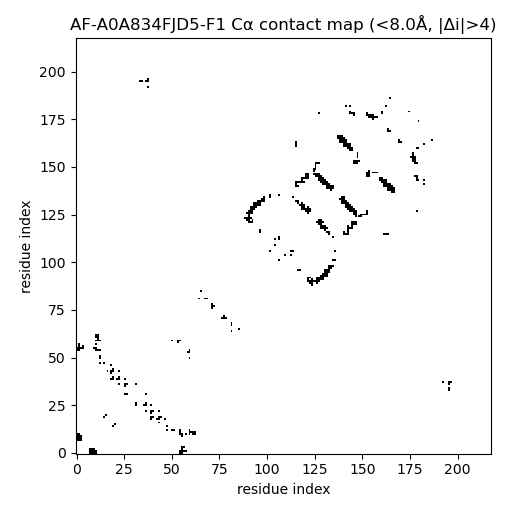 1692 O O . GLN A 1 212 ? -21.467 -12.949 43.992 1.00 30.94 212 GLN A O 1
ATOM 1697 N N . ASN A 1 213 ? -21.821 -10.810 44.600 1.00 31.69 213 ASN A N 1
ATOM 1698 C CA . ASN A 1 213 ? -21.011 -10.807 45.808 1.00 31.69 213 ASN A CA 1
ATOM 1699 C C . ASN A 1 213 ? -21.617 -11.776 46.832 1.00 31.69 213 ASN A C 1
ATOM 1701 O O . ASN A 1 213 ? -22.630 -11.472 47.460 1.00 31.69 213 ASN A O 1
ATOM 1705 N N . GLY A 1 214 ? -20.968 -12.921 47.030 1.00 30.00 214 GLY A N 1
ATOM 1706 C CA . GLY A 1 214 ? -21.291 -13.886 48.074 1.00 30.00 214 GLY A CA 1
ATOM 1707 C C . GLY A 1 214 ? -20.118 -14.070 49.029 1.00 30.00 214 GLY A C 1
ATOM 1708 O O . GLY A 1 214 ? -19.274 -14.932 48.818 1.00 30.00 214 GLY A O 1
ATOM 1709 N N . LYS A 1 215 ? -20.083 -13.271 50.101 1.00 34.25 215 LYS A N 1
ATOM 1710 C CA . LYS A 1 215 ? -19.343 -13.594 51.330 1.00 34.25 215 LYS A CA 1
ATOM 1711 C C . LYS A 1 215 ? -19.801 -14.953 51.877 1.00 34.25 215 LYS A C 1
ATOM 1713 O O . LYS A 1 215 ? -21.006 -15.177 51.944 1.00 34.25 215 LYS A O 1
ATOM 1718 N N . LYS A 1 216 ? -18.856 -15.760 52.371 1.00 33.91 216 LYS A N 1
ATOM 1719 C CA . LYS A 1 216 ? -18.958 -16.741 53.480 1.00 33.91 216 LYS A CA 1
ATOM 1720 C C . LYS A 1 216 ? -17.519 -17.244 53.729 1.00 33.91 216 LYS A C 1
ATOM 1722 O O . LYS A 1 216 ? -16.909 -17.736 52.793 1.00 33.91 216 LYS A O 1
ATOM 1727 N N . HIS A 1 217 ? -16.832 -16.911 54.832 1.00 33.94 217 HIS A N 1
ATOM 1728 C CA . HIS A 1 217 ? -16.882 -17.630 56.125 1.00 33.94 217 HIS A CA 1
ATOM 1729 C C . HIS A 1 217 ? -17.245 -19.106 55.900 1.00 33.94 217 HIS A C 1
ATOM 1731 O O . HIS A 1 217 ? -18.390 -19.394 55.563 1.00 33.94 217 HIS A O 1
ATOM 1737 N N . ILE A 1 218 ? -16.300 -20.045 55.954 1.00 34.53 218 ILE A N 1
ATOM 1738 C CA . ILE A 1 218 ? -15.523 -20.531 57.112 1.00 34.53 218 ILE A CA 1
ATOM 1739 C C . ILE A 1 218 ? -14.165 -21.032 56.614 1.00 34.53 218 ILE A C 1
ATOM 1741 O O . ILE A 1 218 ? -14.150 -21.632 55.517 1.00 34.53 218 ILE A O 1
#

Solvent-accessible surface area (backbone atoms only — not comparable to full-atom values): 12964 Å² total; per-residue (Å²): 95,17,64,87,43,90,91,37,59,74,52,60,70,79,75,89,37,73,45,40,51,52,22,53,52,36,71,71,36,88,86,53,49,60,69,56,34,42,54,32,42,52,52,22,52,52,50,50,52,50,46,46,53,34,16,31,71,68,66,37,57,58,63,55,52,50,49,53,48,55,51,24,61,75,70,72,48,87,49,75,65,57,56,56,70,69,64,64,74,49,42,72,39,72,45,78,53,83,70,88,57,65,89,78,46,62,55,85,83,41,54,88,75,65,73,71,73,72,69,55,72,35,83,24,68,74,14,29,10,39,18,32,32,68,50,87,94,61,33,42,21,35,19,41,26,52,39,76,86,16,74,92,43,27,90,55,84,86,82,93,46,80,44,59,43,43,83,87,54,76,84,87,80,86,95,70,43,43,46,54,52,52,48,51,50,51,51,50,50,53,52,55,56,51,53,51,63,50,66,67,48,78,78,51,81,77,80,76,80,77,79,73,88,73,89,73,91,131